Protein 1VDR (pdb70)

Secondary structure (P-SEA, 3-state):
cbbbbbcccccccccccccccccccaaaaaaaaaaacccbbbbcaaaaaaacccccccccccccccccccccccccccccaaaaaaaaaaacccbbbbcccaaaaaaacccccccccccccbbbbbccccbbbbccccccccccccccbbbbbbccc/cbbbbbbbcccccccccccccccccaaaaaaaaaaaccbbbbbcaaaaaaccccccccccccccccccccccccbbbbccaaaaaaaaaaacccbbbbcccaaaaaaacccccccccccccccccccccccccccccccccccccbbbbbbccc

Organism: Haloferax volcanii (strain ATCC 29605 / DSM 3757 / JCM 8879 / NBRC 14742 / NCIMB 2012 / VKM B-1768 / DS2) (NCBI:txid309800)

CATH classification: 3.40.430.10

B-factor: mean 25.19, std 11.94, range [2.0, 73.96]

InterPro domains:
  IPR001796 Dihydrofolate reductase domain [PF00186] (3-148)
  IPR001796 Dihydrofolate reductase domain [PS51330] (2-162)
  IPR001796 Dihydrofolate reductase domain [cd00209] (3-156)
  IPR012259 Dihydrofolate reductase [PIRSF000194] (1-150)
  IPR012259 Dihydrofolate reductase [PTHR48069] (4-145)
  IPR017925 Dihydrofolate reductase conserved site [PS00075] (14-37)
  IPR024072 Dihydrofolate reductase-like domain superfamily [G3DSA:3.40.430.10] (1-162)
  IPR024072 Dihydrofolate reductase-like domain superfamily [SSF53597] (3-157)

Solvent-accessible surface area: 15401 Å² total

Sequence (311 aa):
ELVSVAALAENRVIGRDGELPWPSIPADKKQYRSRIADDPVVLGRTTFESMRDDLPGSAQIVMSRSERSFSVDTAHRAASVEEAVDIAASLDAETAYVIGGAAIYALFQPHLDRMVLSRVPGEYEGDTYYPEWDAAEWELDAETDHEGFTLQEWVRSELVSVAALAENRVIGRDGELPWPSIPADKKQYRSRIADDPVVLGRTTFESMRDDLPGSAQIVMSRSERSFSVDTAHRAASVEEAVDIAASLDAETAYVIGGAAIYALFQPHLDRMVLSRVPEGDTYYPEWDAAEWELDAETDHEGFTLQEWVRS

GO terms:
  GO:0004146 dihydrofolate reductase activity (F, EXP)

Structure (mmCIF, N/CA/C/O backbone):
data_1VDR
#
_entry.id   1VDR
#
_cell.length_a   70.870
_cell.length_b   59.450
_cell.length_c   78.150
_cell.angle_alpha   90.00
_cell.angle_beta   95.80
_cell.angle_gamma   90.00
#
_symmetry.space_group_name_H-M   'C 1 2 1'
#
loop_
_entity.id
_entity.type
_entity.pdbx_description
1 polymer 'DIHYDROFOLATE REDUCTASE'
2 non-polymer 'PHOSPHATE ION'
3 water water
#
loop_
_atom_site.group_PDB
_atom_site.id
_atom_site.type_symbol
_atom_site.label_atom_id
_atom_site.label_alt_id
_atom_site.label_comp_id
_atom_site.label_asym_id
_atom_site.label_entity_id
_atom_site.label_seq_id
_atom_site.pdbx_PDB_ins_code
_atom_site.Cartn_x
_atom_site.Cartn_y
_atom_site.Cartn_z
_atom_site.occupancy
_atom_site.B_iso_or_equiv
_atom_site.auth_seq_id
_atom_site.auth_comp_id
_atom_site.auth_asym_id
_atom_site.auth_atom_id
_atom_site.pdbx_PDB_model_num
ATOM 1 N N . GLU A 1 2 ? 0.460 -1.784 25.242 1.00 40.49 2 GLU A N 1
ATOM 2 C CA . GLU A 1 2 ? 1.146 -0.578 25.666 1.00 38.88 2 GLU A CA 1
ATOM 3 C C . GLU A 1 2 ? 2.671 -0.669 25.658 1.00 36.68 2 GLU A C 1
ATOM 4 O O . GLU A 1 2 ? 3.268 -1.615 26.185 1.00 32.84 2 GLU A O 1
ATOM 10 N N . LEU A 1 3 ? 3.294 0.332 25.011 1.00 34.68 3 LEU A N 1
ATOM 11 C CA . LEU A 1 3 ? 4.753 0.418 24.969 1.00 31.97 3 LEU A CA 1
ATOM 12 C C . LEU A 1 3 ? 5.232 1.003 26.284 1.00 28.62 3 LEU A C 1
ATOM 13 O O . LEU A 1 3 ? 4.657 1.960 26.784 1.00 26.46 3 LEU A O 1
ATOM 18 N N . VAL A 1 4 ? 6.280 0.439 26.881 1.00 26.71 4 VAL A N 1
ATOM 19 C CA . VAL A 1 4 ? 6.750 0.853 28.198 1.00 25.29 4 VAL A CA 1
ATOM 20 C C . VAL A 1 4 ? 8.265 0.642 28.243 1.00 22.31 4 VAL A C 1
ATOM 21 O O . VAL A 1 4 ? 8.718 -0.434 27.855 1.00 21.34 4 VAL A O 1
ATOM 25 N N . SER A 1 5 ? 9.088 1.644 28.642 1.00 19.44 5 SER A N 1
ATOM 26 C CA . SER A 1 5 ? 10.537 1.416 28.707 1.00 17.37 5 SER A CA 1
ATOM 27 C C . SER A 1 5 ? 11.050 1.047 30.094 1.00 15.20 5 SER A C 1
ATOM 28 O O . SER A 1 5 ? 10.404 1.301 31.115 1.00 11.06 5 SER A O 1
ATOM 31 N N . VAL A 1 6 ? 12.209 0.379 30.077 1.00 11.65 6 VAL A N 1
ATOM 32 C CA . VAL A 1 6 ? 12.891 -0.020 31.283 1.00 14.48 6 VAL A CA 1
ATOM 33 C C . VAL A 1 6 ? 14.368 0.245 31.068 1.00 11.82 6 VAL A C 1
ATOM 34 O O . VAL A 1 6 ? 14.992 -0.161 30.101 1.00 10.02 6 VAL A O 1
ATOM 38 N N . ALA A 1 7 ? 14.826 1.064 32.013 1.00 10.29 7 ALA A N 1
ATOM 39 C CA . ALA A 1 7 ? 16.139 1.682 32.019 1.00 10.17 7 ALA A CA 1
ATOM 40 C C . ALA A 1 7 ? 16.687 2.055 33.406 1.00 10.54 7 ALA A C 1
ATOM 41 O O . ALA A 1 7 ? 15.933 2.358 34.328 1.00 9.47 7 ALA A O 1
ATOM 43 N N . ALA A 1 8 ? 18.015 2.113 33.541 1.00 10.13 8 ALA A N 1
ATOM 44 C CA . ALA A 1 8 ? 18.684 2.533 34.763 1.00 11.55 8 ALA A CA 1
ATOM 45 C C . ALA A 1 8 ? 19.745 3.496 34.316 1.00 13.06 8 ALA A C 1
ATOM 46 O O . ALA A 1 8 ? 20.612 3.179 33.488 1.00 13.18 8 ALA A O 1
ATOM 48 N N . LEU A 1 9 ? 19.628 4.649 34.981 1.00 15.66 9 LEU A N 1
ATOM 49 C CA . LEU A 1 9 ? 20.446 5.828 34.715 1.00 19.77 9 LEU A CA 1
ATOM 50 C C . LEU A 1 9 ? 20.878 6.528 36.006 1.00 22.49 9 LEU A C 1
ATOM 51 O O . LEU A 1 9 ? 20.136 6.534 36.993 1.00 23.27 9 LEU A O 1
ATOM 56 N N . ALA A 1 10 ? 22.091 7.108 36.032 1.00 27.72 10 ALA A N 1
ATOM 57 C CA . ALA A 1 10 ? 22.551 7.956 37.145 1.00 33.14 10 ALA A CA 1
ATOM 58 C C . ALA A 1 10 ? 21.914 9.358 37.127 1.00 37.08 10 ALA A C 1
ATOM 59 O O . ALA A 1 10 ? 20.903 9.592 36.441 1.00 41.58 10 ALA A O 1
ATOM 61 N N . GLU A 1 11 ? 22.396 10.339 37.902 1.00 39.09 11 GLU A N 1
ATOM 62 C CA . GLU A 1 11 ? 21.927 11.693 37.631 1.00 39.99 11 GLU A CA 1
ATOM 63 C C . GLU A 1 11 ? 22.777 12.101 36.433 1.00 38.32 11 GLU A C 1
ATOM 64 O O . GLU A 1 11 ? 23.865 11.548 36.267 1.00 39.28 11 GLU A O 1
ATOM 70 N N . ASN A 1 12 ? 22.266 13.032 35.609 1.00 36.44 12 ASN A N 1
ATOM 71 C CA . ASN A 1 12 ? 22.762 13.467 34.292 1.00 35.67 12 ASN A CA 1
ATOM 72 C C . ASN A 1 12 ? 22.052 12.669 33.185 1.00 32.56 12 ASN A C 1
ATOM 73 O O . ASN A 1 12 ? 22.211 12.936 31.994 1.00 29.92 12 ASN A O 1
ATOM 78 N N . ARG A 1 13 ? 21.235 11.687 33.595 1.00 30.89 13 ARG A N 1
ATOM 79 C CA . ARG A 1 13 ? 20.536 10.724 32.761 1.00 26.89 13 ARG A CA 1
ATOM 80 C C . ARG A 1 13 ? 21.477 9.758 32.066 1.00 22.87 13 ARG A C 1
ATOM 81 O O . ARG A 1 13 ? 21.055 9.061 31.150 1.00 25.23 13 ARG A O 1
ATOM 89 N N . VAL A 1 14 ? 22.736 9.641 32.508 1.00 18.60 14 VAL A N 1
ATOM 90 C CA . VAL A 1 14 ? 23.712 8.779 31.853 1.00 14.60 14 VAL A CA 1
ATOM 91 C C . VAL A 1 14 ? 23.338 7.326 32.057 1.00 15.09 14 VAL A C 1
ATOM 92 O O . VAL A 1 14 ? 23.017 6.932 33.178 1.00 18.49 14 VAL A O 1
ATOM 96 N N . ILE A 1 15 ? 23.314 6.559 30.958 1.00 12.21 15 ILE A N 1
ATOM 97 C CA . ILE A 1 15 ? 23.048 5.125 31.027 1.00 12.60 15 ILE A CA 1
ATOM 98 C C . ILE A 1 15 ? 24.297 4.314 30.676 1.00 14.97 15 ILE A C 1
ATOM 99 O O . ILE A 1 15 ? 24.321 3.085 30.822 1.00 17.68 15 ILE A O 1
ATOM 104 N N . GLY A 1 16 ? 25.383 4.958 30.229 1.00 15.95 16 GLY A N 1
ATOM 105 C CA . GLY A 1 16 ? 26.584 4.204 29.927 1.00 16.04 16 GLY A CA 1
ATOM 106 C C . GLY A 1 16 ? 27.770 5.056 29.599 1.00 16.61 16 GLY A C 1
ATOM 107 O O . GLY A 1 16 ? 27.676 6.273 29.493 1.00 17.62 16 GLY A O 1
ATOM 108 N N . ARG A 1 17 ? 28.863 4.313 29.434 1.00 21.21 17 ARG A N 1
ATOM 109 C CA . ARG A 1 17 ? 30.173 4.825 29.086 1.00 28.48 17 ARG A CA 1
ATOM 110 C C . ARG A 1 17 ? 30.763 3.778 28.178 1.00 32.27 17 ARG A C 1
ATOM 111 O O . ARG A 1 17 ? 30.866 2.617 28.579 1.00 35.06 17 ARG A O 1
ATOM 119 N N . ASP A 1 18 ? 31.126 4.228 26.970 1.00 37.63 18 ASP A N 1
ATOM 120 C CA . ASP A 1 18 ? 31.647 3.470 25.810 1.00 43.04 18 ASP A CA 1
ATOM 121 C C . ASP A 1 18 ? 31.658 1.938 25.691 1.00 42.59 18 ASP A C 1
ATOM 122 O O . ASP A 1 18 ? 32.432 1.349 24.930 1.00 40.68 18 ASP A O 1
ATOM 127 N N . GLY A 1 19 ? 30.703 1.284 26.363 1.00 43.50 19 GLY A N 1
ATOM 128 C CA . GLY A 1 19 ? 30.601 -0.159 26.372 1.00 44.15 19 GLY A CA 1
ATOM 129 C C . GLY A 1 19 ? 29.654 -0.671 27.448 1.00 45.26 19 GLY A C 1
ATOM 130 O O . GLY A 1 19 ? 28.738 -1.452 27.171 1.00 45.81 19 GLY A O 1
ATOM 131 N N . GLU A 1 20 ? 29.843 -0.254 28.703 1.00 44.37 20 GLU A N 1
ATOM 132 C CA . GLU A 1 20 ? 29.057 -0.834 29.786 1.00 43.85 20 GLU A CA 1
ATOM 133 C C . GLU A 1 20 ? 28.471 0.163 30.760 1.00 38.86 20 GLU A C 1
ATOM 134 O O . GLU A 1 20 ? 28.498 1.361 30.488 1.00 38.75 20 GLU A O 1
ATOM 140 N N . LEU A 1 21 ? 27.908 -0.323 31.872 1.00 33.51 21 LEU A N 1
ATOM 141 C CA . LEU A 1 21 ? 27.425 0.520 32.954 1.00 33.58 21 LEU A CA 1
ATOM 142 C C . LEU A 1 21 ? 28.600 1.361 33.474 1.00 31.69 21 LEU A C 1
ATOM 143 O O . LEU A 1 21 ? 29.711 0.828 33.498 1.00 30.63 21 LEU A O 1
ATOM 148 N N . PRO A 1 22 ? 28.470 2.647 33.853 1.00 28.96 22 PRO A N 1
ATOM 149 C CA . PRO A 1 22 ? 29.531 3.402 34.520 1.00 28.16 22 PRO A CA 1
ATOM 150 C C . PRO A 1 22 ? 29.594 3.193 36.033 1.00 29.12 22 PRO A C 1
ATOM 151 O O . PRO A 1 22 ? 30.660 3.308 36.631 1.00 27.71 22 PRO A O 1
ATOM 155 N N . TRP A 1 23 ? 28.436 2.885 36.646 1.00 33.02 23 TRP A N 1
ATOM 156 C CA . TRP A 1 23 ? 28.306 2.521 38.055 1.00 35.78 23 TRP A CA 1
ATOM 157 C C . TRP A 1 23 ? 28.523 1.024 38.213 1.00 38.76 23 TRP A C 1
ATOM 158 O O . TRP A 1 23 ? 28.210 0.266 37.285 1.00 40.14 23 TRP A O 1
ATOM 169 N N . PRO A 1 24 ? 29.067 0.538 39.341 1.00 40.12 24 PRO A N 1
ATOM 170 C CA . PRO A 1 24 ? 29.302 -0.890 39.511 1.00 40.51 24 PRO A CA 1
ATOM 171 C C . PRO A 1 24 ? 28.215 -1.933 39.815 1.00 42.94 24 PRO A C 1
ATOM 172 O O . PRO A 1 24 ? 27.545 -2.411 38.896 1.00 44.86 24 PRO A O 1
ATOM 176 N N . SER A 1 25 ? 27.964 -2.279 41.077 1.00 44.43 25 SER A N 1
ATOM 177 C CA . SER A 1 25 ? 27.227 -3.486 41.416 1.00 42.41 25 SER A CA 1
ATOM 178 C C . SER A 1 25 ? 25.781 -3.738 41.018 1.00 41.46 25 SER A C 1
ATOM 179 O O . SER A 1 25 ? 25.515 -4.307 39.965 1.00 41.52 25 SER A O 1
ATOM 182 N N . ILE A 1 26 ? 24.884 -3.239 41.873 1.00 42.19 26 ILE A N 1
ATOM 183 C CA . ILE A 1 26 ? 23.451 -3.502 41.972 1.00 39.38 26 ILE A CA 1
ATOM 184 C C . ILE A 1 26 ? 22.712 -4.636 41.206 1.00 35.52 26 ILE A C 1
ATOM 185 O O . ILE A 1 26 ? 22.025 -4.459 40.208 1.00 34.05 26 ILE A O 1
ATOM 190 N N . PRO A 1 27 ? 22.821 -5.872 41.751 1.00 33.51 27 PRO A N 1
ATOM 191 C CA . PRO A 1 27 ? 22.066 -7.058 41.356 1.00 30.04 27 PRO A CA 1
ATOM 192 C C . PRO A 1 27 ? 20.635 -7.144 41.868 1.00 27.82 27 PRO A C 1
ATOM 193 O O . PRO A 1 27 ? 19.976 -8.168 41.718 1.00 31.82 27 PRO A O 1
ATOM 197 N N . ALA A 1 28 ? 20.161 -6.151 42.604 1.00 24.49 28 ALA A N 1
ATOM 198 C CA . ALA A 1 28 ? 18.752 -6.086 42.921 1.00 23.14 28 ALA A CA 1
ATOM 199 C C . ALA A 1 28 ? 18.108 -5.336 41.736 1.00 25.91 28 ALA A C 1
ATOM 200 O O . ALA A 1 28 ? 16.914 -5.504 41.431 1.00 26.99 28 ALA A O 1
ATOM 202 N N . ASP A 1 29 ? 18.908 -4.512 41.021 1.00 22.31 29 ASP A N 1
ATOM 203 C CA . ASP A 1 29 ? 18.432 -3.849 39.825 1.00 20.93 29 ASP A CA 1
ATOM 204 C C . ASP A 1 29 ? 18.169 -4.902 38.778 1.00 21.81 29 ASP A C 1
ATOM 205 O O . ASP A 1 29 ? 17.023 -5.056 38.364 1.00 23.15 29 ASP A O 1
ATOM 210 N N . LYS A 1 30 ? 19.230 -5.659 38.451 1.00 23.22 30 LYS A N 1
ATOM 211 C CA . LYS A 1 30 ? 19.220 -6.690 37.426 1.00 24.72 30 LYS A CA 1
ATOM 212 C C . LYS A 1 30 ? 18.208 -7.796 37.638 1.00 25.43 30 LYS A C 1
ATOM 213 O O . LYS A 1 30 ? 17.605 -8.234 36.668 1.00 26.33 30 LYS A O 1
ATOM 219 N N . LYS A 1 31 ? 18.003 -8.269 38.872 1.00 27.13 31 LYS A N 1
ATOM 220 C CA . LYS A 1 31 ? 16.971 -9.257 39.190 1.00 28.79 31 LYS A CA 1
ATOM 221 C C . LYS A 1 31 ? 15.578 -8.713 38.860 1.00 27.20 31 LYS A C 1
ATOM 222 O O . LYS A 1 31 ? 14.880 -9.324 38.062 1.00 26.80 31 LYS A O 1
ATOM 228 N N . GLN A 1 32 ? 15.206 -7.544 39.396 1.00 27.03 32 GLN A N 1
ATOM 229 C CA . GLN A 1 32 ? 13.921 -6.895 39.174 1.00 26.96 32 GLN A CA 1
ATOM 230 C C . GLN A 1 32 ? 13.668 -6.503 37.702 1.00 29.22 32 GLN A C 1
ATOM 231 O O . GLN A 1 32 ? 12.528 -6.588 37.231 1.00 30.04 32 GLN A O 1
ATOM 237 N N . TYR A 1 33 ? 14.715 -6.086 36.955 1.00 28.03 33 TYR A N 1
ATOM 238 C CA . TYR A 1 33 ? 14.624 -5.673 35.552 1.00 24.38 33 TYR A CA 1
ATOM 239 C C . TYR A 1 33 ? 14.464 -6.880 34.634 1.00 23.59 33 TYR A C 1
ATOM 240 O O . TYR A 1 33 ? 13.604 -6.850 33.764 1.00 27.59 33 TYR A O 1
ATOM 249 N N . ARG A 1 34 ? 15.274 -7.937 34.800 1.00 23.69 34 ARG A N 1
ATOM 250 C CA . ARG A 1 34 ? 15.175 -9.193 34.058 1.00 21.36 34 ARG A CA 1
ATOM 251 C C . ARG A 1 34 ? 13.882 -9.945 34.279 1.00 21.24 34 ARG A C 1
ATOM 252 O O . ARG A 1 34 ? 13.374 -10.552 33.351 1.00 26.11 34 ARG A O 1
ATOM 260 N N . SER A 1 35 ? 13.368 -9.930 35.508 1.00 22.95 35 SER A N 1
ATOM 261 C CA . SER A 1 35 ? 12.122 -10.572 35.890 1.00 26.52 35 SER A CA 1
ATOM 262 C C . SER A 1 35 ? 10.919 -9.778 35.413 1.00 27.25 35 SER A C 1
ATOM 263 O O . SER A 1 35 ? 9.853 -10.345 35.174 1.00 31.11 35 SER A O 1
ATOM 266 N N . ARG A 1 36 ? 11.083 -8.465 35.290 1.00 24.95 36 ARG A N 1
ATOM 267 C CA . ARG A 1 36 ? 10.037 -7.551 34.861 1.00 26.32 36 ARG A CA 1
ATOM 268 C C . ARG A 1 36 ? 9.520 -7.851 33.469 1.00 27.04 36 ARG A C 1
ATOM 269 O O . ARG A 1 36 ? 8.318 -7.842 33.191 1.00 27.13 36 ARG A O 1
ATOM 277 N N . ILE A 1 37 ? 10.537 -8.073 32.631 1.00 27.31 37 ILE A N 1
ATOM 278 C CA . ILE A 1 37 ? 10.405 -8.244 31.185 1.00 27.19 37 ILE A CA 1
ATOM 279 C C . ILE A 1 37 ? 10.336 -9.706 30.742 1.00 28.41 37 ILE A C 1
ATOM 280 O O . ILE A 1 37 ? 10.303 -10.013 29.551 1.00 26.82 37 ILE A O 1
ATOM 285 N N . ALA A 1 38 ? 10.290 -10.595 31.734 1.00 29.92 38 ALA A N 1
ATOM 286 C CA . ALA A 1 38 ? 10.513 -12.014 31.542 1.00 31.53 38 ALA A CA 1
ATOM 287 C C . ALA A 1 38 ? 9.799 -12.759 30.438 1.00 32.52 38 ALA A C 1
ATOM 288 O O . ALA A 1 38 ? 10.380 -13.551 29.689 1.00 33.55 38 ALA A O 1
ATOM 290 N N . ASP A 1 39 ? 8.515 -12.442 30.320 1.00 34.29 39 ASP A N 1
ATOM 291 C CA . ASP A 1 39 ? 7.698 -13.175 29.383 1.00 34.10 39 ASP A CA 1
ATOM 292 C C . ASP A 1 39 ? 7.163 -12.365 28.216 1.00 33.87 39 ASP A C 1
ATOM 293 O O . ASP A 1 39 ? 6.936 -12.910 27.129 1.00 34.47 39 ASP A O 1
ATOM 298 N N . ASP A 1 40 ? 6.984 -11.054 28.401 1.00 30.42 40 ASP A N 1
ATOM 299 C CA . ASP A 1 40 ? 6.552 -10.218 27.297 1.00 27.79 40 ASP A CA 1
ATOM 300 C C . ASP A 1 40 ? 7.638 -9.985 26.254 1.00 26.66 40 ASP A C 1
ATOM 301 O O . ASP A 1 40 ? 8.805 -10.319 26.499 1.00 29.60 40 ASP A O 1
ATOM 306 N N . PRO A 1 41 ? 7.331 -9.470 25.056 1.00 23.63 41 PRO A N 1
ATOM 307 C CA . PRO A 1 41 ? 8.322 -9.098 24.060 1.00 21.03 41 PRO A CA 1
ATOM 308 C C . PRO A 1 41 ? 9.115 -7.854 24.464 1.00 19.28 41 PRO A C 1
ATOM 309 O O . PRO A 1 41 ? 8.627 -6.924 25.114 1.00 18.16 41 PRO A O 1
ATOM 313 N N . VAL A 1 42 ? 10.370 -7.892 24.011 1.00 17.37 42 VAL A N 1
ATOM 314 C CA . VAL A 1 42 ? 11.367 -6.897 24.330 1.00 15.44 42 VAL A CA 1
ATOM 315 C C . VAL A 1 42 ? 11.908 -6.262 23.060 1.00 14.45 42 VAL A C 1
ATOM 316 O O . VAL A 1 42 ? 12.452 -6.903 22.176 1.00 17.71 42 VAL A O 1
ATOM 320 N N . VAL A 1 43 ? 11.643 -4.971 22.942 1.00 14.68 43 VAL A N 1
ATOM 321 C CA . VAL A 1 43 ? 12.170 -4.112 21.889 1.00 12.14 43 VAL A CA 1
ATOM 322 C C . VAL A 1 43 ? 13.633 -3.801 22.268 1.00 15.46 43 VAL A C 1
ATOM 323 O O . VAL A 1 43 ? 13.879 -3.330 23.378 1.00 13.17 43 VAL A O 1
ATOM 327 N N . LEU A 1 44 ? 14.625 -4.044 21.399 1.00 16.38 44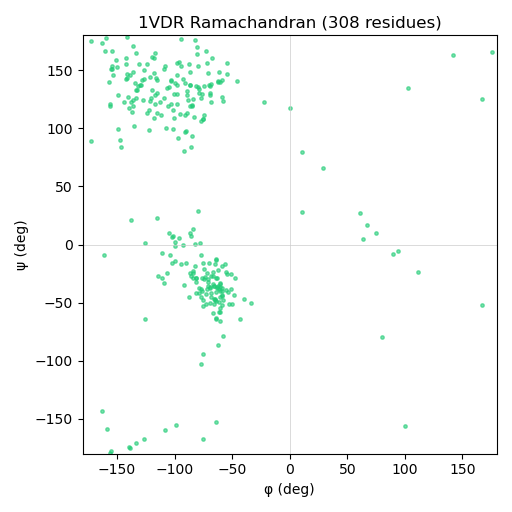 LEU A N 1
ATOM 328 C CA . LEU A 1 44 ? 16.024 -3.722 21.684 1.00 17.94 44 LEU A CA 1
ATOM 329 C C . LEU A 1 44 ? 16.861 -3.634 20.401 1.00 21.61 44 LEU A C 1
ATOM 330 O O . LEU A 1 44 ? 16.470 -4.092 19.322 1.00 24.23 44 LEU A O 1
ATOM 335 N N . GLY A 1 45 ? 18.069 -3.081 20.527 1.00 19.40 45 GLY A N 1
ATOM 336 C CA . GLY A 1 45 ? 18.928 -2.868 19.388 1.00 18.03 45 GLY A CA 1
ATOM 337 C C . GLY A 1 45 ? 19.648 -4.137 19.012 1.00 19.08 45 GLY A C 1
ATOM 338 O O . GLY A 1 45 ? 19.764 -5.080 19.788 1.00 19.29 45 GLY A O 1
ATOM 339 N N . ARG A 1 46 ? 20.171 -4.101 17.798 1.00 19.69 46 ARG A N 1
ATOM 340 C CA . ARG A 1 46 ? 20.857 -5.240 17.259 1.00 23.04 46 ARG A CA 1
ATOM 341 C C . ARG A 1 46 ? 22.113 -5.525 18.058 1.00 27.28 46 ARG A C 1
ATOM 342 O O . ARG A 1 46 ? 22.297 -6.676 18.440 1.00 31.29 46 ARG A O 1
ATOM 350 N N . THR A 1 47 ? 22.946 -4.525 18.372 1.00 29.74 47 THR A N 1
ATOM 351 C CA . THR A 1 47 ? 24.176 -4.718 19.152 1.00 29.96 47 THR A CA 1
ATOM 352 C C . THR A 1 47 ? 23.978 -5.129 20.615 1.00 28.69 47 THR A C 1
ATOM 353 O O . THR A 1 47 ? 24.836 -5.789 21.217 1.00 28.34 47 THR A O 1
ATOM 357 N N . THR A 1 48 ? 22.825 -4.725 21.173 1.00 26.66 48 THR A N 1
ATOM 358 C CA . THR A 1 48 ? 22.462 -5.047 22.531 1.00 24.28 48 THR A CA 1
ATOM 359 C C . THR A 1 48 ? 22.009 -6.494 22.496 1.00 25.60 48 THR A C 1
ATOM 360 O O . THR A 1 48 ? 22.322 -7.278 23.381 1.00 25.35 48 THR A O 1
ATOM 364 N N . PHE A 1 49 ? 21.307 -6.900 21.442 1.00 30.08 49 PHE A N 1
ATOM 365 C CA . PHE A 1 49 ? 20.878 -8.279 21.279 1.00 31.88 49 PHE A CA 1
ATOM 366 C C . PHE A 1 49 ? 22.137 -9.113 21.154 1.00 31.49 49 PHE A C 1
ATOM 367 O O . PHE A 1 49 ? 22.366 -9.908 22.060 1.00 32.58 49 PHE A O 1
ATOM 375 N N . GLU A 1 50 ? 22.941 -8.897 20.096 1.00 30.18 50 GLU A N 1
ATOM 376 C CA . GLU A 1 50 ? 24.239 -9.524 19.876 1.00 31.74 50 GLU A CA 1
ATOM 377 C C . GLU A 1 50 ? 25.023 -9.807 21.137 1.00 32.10 50 GLU A C 1
ATOM 378 O O . GLU A 1 50 ? 25.421 -10.940 21.366 1.00 36.33 50 GLU A O 1
ATOM 384 N N . SER A 1 51 ? 25.167 -8.799 21.998 1.00 33.13 51 SER A N 1
ATOM 385 C CA . SER A 1 51 ? 25.908 -8.911 23.245 1.00 33.54 51 SER A CA 1
ATOM 386 C C . SER A 1 51 ? 25.231 -9.759 24.311 1.00 32.77 51 SER A C 1
ATOM 387 O O . SER A 1 51 ? 25.872 -10.391 25.156 1.00 33.30 51 SER A O 1
ATOM 390 N N . MET A 1 52 ? 23.905 -9.729 24.296 1.00 31.80 52 MET A N 1
ATOM 391 C CA . MET A 1 52 ? 23.145 -10.552 25.204 1.00 31.16 52 MET A CA 1
ATOM 392 C C . MET A 1 52 ? 22.873 -11.961 24.687 1.00 31.21 52 MET A C 1
ATOM 393 O O . MET A 1 52 ? 22.117 -12.655 25.343 1.00 30.13 52 MET A O 1
ATOM 398 N N . ARG A 1 53 ? 23.461 -12.458 23.581 1.00 33.91 53 ARG A N 1
ATOM 399 C CA . ARG A 1 53 ? 23.260 -13.817 23.043 1.00 35.98 53 ARG A CA 1
ATOM 400 C C . ARG A 1 53 ? 23.338 -15.056 23.960 1.00 38.55 53 ARG A C 1
ATOM 401 O O . ARG A 1 53 ? 22.682 -16.065 23.686 1.00 39.89 53 ARG A O 1
ATOM 402 N N . ASP A 1 54 ? 24.121 -15.015 25.053 1.00 39.17 54 ASP A N 1
ATOM 403 C CA . ASP A 1 54 ? 24.248 -16.098 26.036 1.00 38.38 54 ASP A CA 1
ATOM 404 C C . ASP A 1 54 ? 23.113 -16.105 27.058 1.00 35.51 54 ASP A C 1
ATOM 405 O O . ASP A 1 54 ? 22.743 -17.136 27.619 1.00 36.66 54 ASP A O 1
ATOM 410 N N . ASP A 1 55 ? 22.594 -14.927 27.395 1.00 34.00 55 ASP A N 1
ATOM 411 C CA . ASP A 1 55 ? 21.368 -14.822 28.178 1.00 32.22 55 ASP A CA 1
ATOM 412 C C . ASP A 1 55 ? 20.309 -14.310 27.187 1.00 31.40 55 ASP A C 1
ATOM 413 O O . ASP A 1 55 ? 20.553 -14.564 26.009 1.00 36.14 55 ASP A O 1
ATOM 418 N N . LEU A 1 56 ? 19.140 -13.691 27.459 1.00 28.34 56 LEU A N 1
ATOM 419 C CA . LEU A 1 56 ? 18.254 -13.085 26.429 1.00 26.93 56 LEU A CA 1
ATOM 420 C C . LEU A 1 56 ? 16.930 -12.789 27.100 1.00 26.32 56 LEU A C 1
ATOM 421 O O . LEU A 1 56 ? 16.357 -13.706 27.673 1.00 25.14 56 LEU A O 1
ATOM 426 N N . PRO A 1 57 ? 16.386 -11.568 27.081 1.00 26.44 57 PRO A N 1
ATOM 427 C CA . PRO A 1 57 ? 15.595 -11.039 28.172 1.00 28.17 57 PRO A CA 1
ATOM 428 C C . PRO A 1 57 ? 14.094 -11.325 28.262 1.00 33.58 57 PRO A C 1
ATOM 429 O O . PRO A 1 57 ? 13.564 -11.299 29.387 1.00 38.06 57 PRO A O 1
ATOM 433 N N . GLY A 1 58 ? 13.363 -11.581 27.163 1.00 30.32 58 GLY A N 1
ATOM 434 C CA . GLY A 1 58 ? 11.932 -11.837 27.295 1.00 32.18 58 GLY A CA 1
ATOM 435 C C . GLY A 1 58 ? 11.482 -12.933 26.350 1.00 37.10 58 GLY A C 1
ATOM 436 O O . GLY A 1 58 ? 12.299 -13.449 25.582 1.00 40.73 58 GLY A O 1
ATOM 437 N N . SER A 1 59 ? 10.198 -13.322 26.355 1.00 37.67 59 SER A N 1
ATOM 438 C CA . SER A 1 59 ? 9.731 -14.336 25.413 1.00 37.90 59 SER A CA 1
ATOM 439 C C . SER A 1 59 ? 9.336 -13.711 24.082 1.00 35.62 59 SER A C 1
ATOM 440 O O . SER A 1 59 ? 8.170 -13.422 23.796 1.00 35.94 59 SER A O 1
ATOM 443 N N . ALA A 1 60 ? 10.441 -13.558 23.330 1.00 32.37 60 ALA A N 1
ATOM 444 C CA . ALA A 1 60 ? 10.604 -12.973 21.994 1.00 27.91 60 ALA A CA 1
ATOM 445 C C . ALA A 1 60 ? 11.174 -11.576 22.056 1.00 25.65 60 ALA A C 1
ATOM 446 O O . ALA A 1 60 ? 10.750 -10.720 22.836 1.00 19.01 60 ALA A O 1
ATOM 448 N N . GLN A 1 61 ? 12.150 -11.432 21.147 1.00 25.71 61 GLN A N 1
ATOM 449 C CA . GLN A 1 61 ? 12.971 -10.241 21.026 1.00 24.84 61 GLN A CA 1
ATOM 450 C C . GLN A 1 61 ? 12.826 -9.543 19.670 1.00 23.91 61 GLN A C 1
ATOM 451 O O . GLN A 1 61 ? 13.339 -10.054 18.667 1.00 23.54 61 GLN A O 1
ATOM 457 N N . ILE A 1 62 ? 12.163 -8.361 19.642 1.00 20.07 62 ILE A N 1
ATOM 458 C CA . ILE A 1 62 ? 11.985 -7.531 18.445 1.00 13.77 62 ILE A CA 1
ATOM 459 C C . ILE A 1 62 ? 13.220 -6.659 18.277 1.00 13.29 62 ILE A C 1
ATOM 460 O O . ILE A 1 62 ? 13.348 -5.570 18.826 1.00 17.05 62 ILE A O 1
ATOM 465 N N . VAL A 1 63 ? 14.155 -7.174 17.494 1.00 13.95 63 VAL A N 1
ATOM 466 C CA . VAL A 1 63 ? 15.435 -6.544 17.178 1.00 11.53 63 VAL A CA 1
ATOM 467 C C . VAL A 1 63 ? 15.371 -5.402 16.139 1.00 14.05 63 VAL A C 1
ATOM 468 O O . VAL A 1 63 ? 15.161 -5.599 14.933 1.00 13.40 63 VAL A O 1
ATOM 472 N N . MET A 1 64 ? 15.524 -4.159 16.646 1.00 16.70 64 MET A N 1
ATOM 473 C CA . MET A 1 64 ? 15.563 -2.930 15.849 1.00 11.75 64 MET A CA 1
ATOM 474 C C . MET A 1 64 ? 16.880 -2.773 15.113 1.00 11.42 64 MET A C 1
ATOM 475 O O . MET A 1 64 ? 17.935 -2.595 15.737 1.00 9.35 64 MET A O 1
ATOM 480 N N . SER A 1 65 ? 16.787 -2.887 13.769 1.00 12.59 65 SER A N 1
ATOM 481 C CA . SER A 1 65 ? 17.942 -2.700 12.888 1.00 11.82 65 SER A CA 1
ATOM 482 C C . SER A 1 65 ? 17.630 -2.258 11.456 1.00 11.47 65 SER A C 1
ATOM 483 O O . SER A 1 65 ? 16.574 -2.565 10.911 1.00 10.76 65 SER A O 1
ATOM 486 N N . ARG A 1 66 ? 18.590 -1.525 10.871 1.00 13.03 66 ARG A N 1
ATOM 487 C CA . ARG A 1 66 ? 18.566 -1.037 9.494 1.00 15.63 66 ARG A CA 1
ATOM 488 C C . ARG A 1 66 ? 18.576 -2.193 8.498 1.00 16.06 66 ARG A C 1
ATOM 489 O O . ARG A 1 66 ? 17.597 -2.371 7.776 1.00 17.97 66 ARG A O 1
ATOM 497 N N . SER A 1 67 ? 19.657 -2.982 8.468 1.00 14.58 67 SER A N 1
ATOM 498 C CA . SER A 1 67 ? 19.778 -4.239 7.718 1.00 13.95 67 SER A CA 1
ATOM 499 C C . SER A 1 67 ? 18.585 -5.239 7.815 1.00 13.17 67 SER A C 1
ATOM 500 O O . SER A 1 67 ? 17.968 -5.418 8.873 1.00 11.79 67 SER A O 1
ATOM 503 N N . GLU A 1 68 ? 18.187 -5.926 6.740 1.00 12.13 68 GLU A N 1
ATOM 504 C CA . GLU A 1 68 ? 17.237 -7.028 6.876 1.00 19.15 68 GLU A CA 1
ATOM 505 C C . GLU A 1 68 ? 18.121 -8.242 7.227 1.00 22.45 68 GLU A C 1
ATOM 506 O O . GLU A 1 68 ? 19.047 -8.614 6.497 1.00 22.82 68 GLU A O 1
ATOM 512 N N . ARG A 1 69 ? 17.912 -8.880 8.378 1.00 26.15 69 ARG A N 1
ATOM 513 C CA . ARG A 1 69 ? 18.835 -9.928 8.792 1.00 30.32 69 ARG A CA 1
ATOM 514 C C . ARG A 1 69 ? 18.131 -11.194 9.100 1.00 33.31 69 ARG A C 1
ATOM 515 O O . ARG A 1 69 ? 17.001 -11.180 9.594 1.00 33.37 69 ARG A O 1
ATOM 523 N N . SER A 1 70 ? 18.945 -12.230 8.830 1.00 38.13 70 SER A N 1
ATOM 524 C CA . SER A 1 70 ? 18.635 -13.628 9.143 1.00 41.11 70 SER A CA 1
ATOM 525 C C . SER A 1 70 ? 19.046 -13.850 10.600 1.00 41.13 70 SER A C 1
ATOM 526 O O . SER A 1 70 ? 20.176 -13.551 11.001 1.00 43.63 70 SER A O 1
ATOM 529 N N . PHE A 1 71 ? 18.129 -14.322 11.432 1.00 40.71 71 PHE A N 1
ATOM 530 C CA . PHE A 1 71 ? 18.467 -14.598 12.813 1.00 39.26 71 PHE A CA 1
ATOM 531 C C . PHE A 1 71 ? 18.129 -16.037 13.084 1.00 40.21 71 PHE A C 1
ATOM 532 O O . PHE A 1 71 ? 16.963 -16.438 13.049 1.00 40.75 71 PHE A O 1
ATOM 540 N N . SER A 1 72 ? 19.173 -16.821 13.327 1.00 42.83 72 SER A N 1
ATOM 541 C CA . SER A 1 72 ? 18.961 -18.194 13.744 1.00 44.95 72 SER A CA 1
ATOM 542 C C . SER A 1 72 ? 18.930 -18.295 15.273 1.00 43.00 72 SER A C 1
ATOM 543 O O . SER A 1 72 ? 19.915 -18.542 15.963 1.00 43.50 72 SER A O 1
ATOM 546 N N . VAL A 1 73 ? 17.721 -17.932 15.706 1.00 40.03 73 VAL A N 1
ATOM 547 C CA . VAL A 1 73 ? 17.169 -17.943 17.053 1.00 40.49 73 VAL A CA 1
ATOM 548 C C . VAL A 1 73 ? 15.699 -18.026 16.658 1.00 43.00 73 VAL A C 1
ATOM 549 O O . VAL A 1 73 ? 15.226 -17.128 15.961 1.00 45.87 73 VAL A O 1
ATOM 553 N N . ASP A 1 74 ? 14.959 -19.070 17.082 1.00 46.28 74 ASP A N 1
ATOM 554 C CA . ASP A 1 74 ? 13.579 -19.313 16.632 1.00 46.35 74 ASP A CA 1
ATOM 555 C C . ASP A 1 74 ? 12.566 -18.207 16.797 1.00 45.11 74 ASP A C 1
ATOM 556 O O . ASP A 1 74 ? 11.563 -18.189 16.082 1.00 45.24 74 ASP A O 1
ATOM 561 N N . THR A 1 75 ? 12.830 -17.330 17.766 1.00 43.41 75 THR A N 1
ATOM 562 C CA . THR A 1 75 ? 11.953 -16.212 17.982 1.00 45.55 75 THR A CA 1
ATOM 563 C C . THR A 1 75 ? 12.792 -15.043 18.522 1.00 42.81 75 THR A C 1
ATOM 564 O O . THR A 1 75 ? 13.261 -14.961 19.648 1.00 44.42 75 THR A O 1
ATOM 568 N N . ALA A 1 76 ? 13.086 -14.199 17.533 1.00 42.25 76 ALA A N 1
ATOM 569 C CA . ALA A 1 76 ? 13.867 -12.971 17.625 1.00 42.61 76 ALA A CA 1
ATOM 570 C C . ALA A 1 76 ? 13.739 -12.306 16.250 1.00 42.59 76 ALA A C 1
ATOM 571 O O . ALA A 1 76 ? 14.548 -12.493 15.331 1.00 41.08 76 ALA A O 1
ATOM 573 N N . HIS A 1 77 ? 12.676 -11.487 16.188 1.00 39.63 77 HIS A N 1
ATOM 574 C CA . HIS A 1 77 ? 12.176 -10.833 14.979 1.00 35.25 77 HIS A CA 1
ATOM 575 C C . HIS A 1 77 ? 12.939 -9.569 14.580 1.00 31.08 77 HIS A C 1
ATOM 576 O O . HIS A 1 77 ? 13.795 -9.130 15.327 1.00 29.38 77 HIS A O 1
ATOM 583 N N . ARG A 1 78 ? 12.746 -8.960 13.406 1.00 28.87 78 ARG A N 1
ATOM 584 C CA . ARG A 1 78 ? 13.521 -7.793 12.946 1.00 25.65 78 ARG A CA 1
ATOM 585 C C . ARG A 1 78 ? 12.565 -6.630 12.775 1.00 26.13 78 ARG A C 1
ATOM 586 O O . ARG A 1 78 ? 11.397 -6.848 12.441 1.00 30.41 78 ARG A O 1
ATOM 594 N N . ALA A 1 79 ? 13.004 -5.393 13.001 1.00 22.68 79 ALA A N 1
ATOM 595 C CA . ALA A 1 79 ? 12.122 -4.262 12.817 1.00 20.53 79 ALA A CA 1
ATOM 596 C C . ALA A 1 79 ? 12.809 -3.058 12.216 1.00 23.37 79 ALA A C 1
ATOM 597 O O . ALA A 1 79 ? 13.983 -2.784 12.492 1.00 29.03 79 ALA A O 1
ATOM 599 N N . ALA A 1 80 ? 12.103 -2.323 11.350 1.00 22.57 80 ALA A N 1
ATOM 600 C CA . ALA A 1 80 ? 12.681 -1.133 10.734 1.00 18.21 80 ALA A CA 1
ATOM 601 C C . ALA A 1 80 ? 11.947 0.150 11.144 1.00 16.34 80 ALA A C 1
ATOM 602 O O . ALA A 1 80 ? 12.025 1.164 10.464 1.00 18.09 80 ALA A O 1
ATOM 604 N N . SER A 1 81 ? 11.251 0.157 12.284 1.00 15.80 81 SER A N 1
ATOM 605 C CA . SER A 1 81 ? 10.469 1.291 12.745 1.00 14.48 81 SER A CA 1
ATOM 606 C C . SER A 1 81 ? 9.697 0.970 14.011 1.00 15.93 81 SER A C 1
ATOM 607 O O . SER A 1 81 ? 9.524 -0.192 14.372 1.00 18.48 81 SER A O 1
ATOM 610 N N . VAL A 1 82 ? 9.190 2.010 14.683 1.00 18.36 82 VAL A N 1
ATOM 611 C CA . VAL A 1 82 ? 8.321 1.853 15.853 1.00 18.63 82 VAL A CA 1
ATOM 612 C C . VAL A 1 82 ? 7.064 1.096 15.454 1.00 21.66 82 VAL A C 1
ATOM 613 O O . VAL A 1 82 ? 6.591 0.243 16.191 1.00 24.63 82 VAL A O 1
ATOM 617 N N . GLU A 1 83 ? 6.544 1.416 14.267 1.00 23.99 83 GLU A N 1
ATOM 618 C CA . GLU A 1 83 ? 5.275 0.897 13.776 1.00 26.29 83 GLU A CA 1
ATOM 619 C C . GLU A 1 83 ? 5.322 -0.611 13.527 1.00 23.14 83 GLU A C 1
ATOM 620 O O . GLU A 1 83 ? 4.496 -1.353 14.056 1.00 23.23 83 GLU A O 1
ATOM 626 N N . GLU A 1 84 ? 6.337 -1.061 12.776 1.00 18.13 84 GLU A N 1
ATOM 627 C CA . GLU A 1 84 ? 6.593 -2.467 12.505 1.00 17.42 84 GLU A CA 1
ATOM 628 C C . GLU A 1 84 ? 6.793 -3.177 13.821 1.00 14.99 84 GLU A C 1
ATOM 629 O O . GLU A 1 84 ? 6.225 -4.226 14.023 1.00 16.28 84 GLU A O 1
ATOM 635 N N . ALA A 1 85 ? 7.546 -2.588 14.757 1.00 19.37 85 ALA A N 1
ATOM 636 C CA . ALA A 1 85 ? 7.795 -3.139 16.094 1.00 16.44 85 ALA A CA 1
ATOM 637 C C . ALA A 1 85 ? 6.554 -3.268 16.949 1.00 13.68 85 ALA A C 1
ATOM 638 O O . ALA A 1 85 ? 6.510 -4.147 17.788 1.00 14.89 85 ALA A O 1
ATOM 640 N N . VAL A 1 86 ? 5.536 -2.430 16.773 1.00 13.28 86 VAL A N 1
ATOM 641 C CA . VAL A 1 86 ? 4.281 -2.579 17.490 1.00 13.69 86 VAL A CA 1
ATOM 642 C C . VAL A 1 86 ? 3.457 -3.672 16.816 1.00 19.07 86 VAL A C 1
ATOM 643 O O . VAL A 1 86 ? 2.892 -4.499 17.539 1.00 21.22 86 VAL A O 1
ATOM 647 N N . ASP A 1 87 ? 3.419 -3.721 15.455 1.00 21.52 87 ASP A N 1
ATOM 648 C CA . ASP A 1 87 ? 2.691 -4.737 14.677 1.00 22.28 87 ASP A CA 1
ATOM 649 C C . ASP A 1 87 ? 3.065 -6.153 15.101 1.00 21.25 87 ASP A C 1
ATOM 650 O O . ASP A 1 87 ? 2.176 -6.950 15.385 1.00 20.66 87 ASP A O 1
ATOM 655 N N . ILE A 1 88 ? 4.381 -6.454 15.144 1.00 19.75 88 ILE A N 1
ATOM 656 C CA . ILE A 1 88 ? 4.935 -7.752 15.527 1.00 17.83 88 ILE A CA 1
ATOM 657 C C . ILE A 1 88 ? 4.549 -8.139 16.958 1.00 19.04 88 ILE A C 1
ATOM 658 O O . ILE A 1 88 ? 4.349 -9.325 17.230 1.00 18.97 88 ILE A O 1
ATOM 663 N N . ALA A 1 89 ? 4.430 -7.187 17.898 1.00 19.40 89 ALA A N 1
ATOM 664 C CA . ALA A 1 89 ? 4.059 -7.555 19.258 1.00 23.54 89 ALA A CA 1
ATOM 665 C C . ALA A 1 89 ? 2.551 -7.718 19.299 1.00 25.93 89 ALA A C 1
ATOM 666 O O . ALA A 1 89 ? 2.023 -8.547 20.042 1.00 24.16 89 ALA A O 1
ATOM 668 N N . ALA A 1 90 ? 1.851 -6.979 18.424 1.00 31.41 90 ALA A N 1
ATOM 669 C CA . ALA A 1 90 ? 0.406 -7.129 18.272 1.00 36.73 90 ALA A CA 1
ATOM 670 C C . ALA A 1 90 ? 0.076 -8.537 17.769 1.00 39.54 90 ALA A C 1
ATOM 671 O O . ALA A 1 90 ? -0.875 -9.180 18.220 1.00 40.96 90 ALA A O 1
ATOM 673 N N . SER A 1 91 ? 0.973 -9.024 16.892 1.00 41.97 91 SER A N 1
ATOM 674 C CA . SER A 1 91 ? 0.914 -10.354 16.302 1.00 42.38 91 SER A CA 1
ATOM 675 C C . SER A 1 91 ? 1.195 -11.406 17.351 1.00 42.84 91 SER A C 1
ATOM 676 O O . SER A 1 91 ? 0.560 -12.451 17.293 1.00 48.03 91 SER A O 1
ATOM 679 N N . LEU A 1 92 ? 2.105 -11.187 18.312 1.00 42.21 92 LEU A N 1
ATOM 680 C CA . LEU A 1 92 ? 2.381 -12.174 19.354 1.00 40.98 92 LEU A CA 1
ATOM 681 C C . LEU A 1 92 ? 1.428 -12.122 20.538 1.00 42.73 92 LEU A C 1
ATOM 682 O O . LEU A 1 92 ? 1.694 -12.703 21.591 1.00 42.38 92 LEU A O 1
ATOM 687 N N . ASP A 1 93 ? 0.304 -11.402 20.370 1.00 46.63 93 ASP A N 1
ATOM 688 C CA . ASP A 1 93 ? -0.779 -11.279 21.353 1.00 51.16 93 ASP A CA 1
ATOM 689 C C . ASP A 1 93 ? -0.476 -10.609 22.689 1.00 51.49 93 ASP A C 1
ATOM 690 O O . ASP A 1 93 ? -1.334 -10.487 23.575 1.00 53.34 93 ASP A O 1
ATOM 695 N N . ALA A 1 94 ? 0.761 -10.104 22.757 1.00 51.55 94 ALA A N 1
ATOM 696 C CA . ALA A 1 94 ? 1.313 -9.421 23.911 1.00 50.13 94 ALA A CA 1
ATOM 697 C C . ALA A 1 94 ? 0.498 -8.245 24.416 1.00 49.39 94 ALA A C 1
ATOM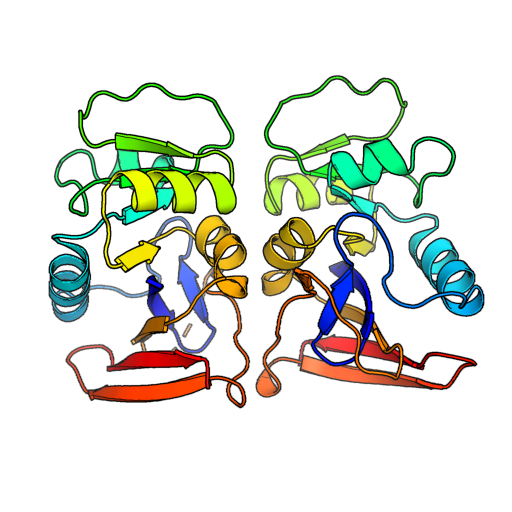 698 O O . ALA A 1 94 ? -0.184 -7.528 23.676 1.00 49.01 94 ALA A O 1
ATOM 700 N N . GLU A 1 95 ? 0.582 -8.121 25.736 1.00 49.37 95 GLU A N 1
ATOM 701 C CA . GLU A 1 95 ? -0.076 -7.046 26.446 1.00 49.78 95 GLU A CA 1
ATOM 702 C C . GLU A 1 95 ? 0.803 -5.823 26.518 1.00 46.44 95 GLU A C 1
ATOM 703 O O . GLU A 1 95 ? 0.339 -4.704 26.297 1.00 43.49 95 GLU A O 1
ATOM 709 N N . THR A 1 96 ? 2.078 -6.089 26.857 1.00 44.94 96 THR A N 1
ATOM 710 C CA . THR A 1 96 ? 3.083 -5.050 27.057 1.00 40.78 96 THR A CA 1
ATOM 711 C C . THR A 1 96 ? 4.374 -5.322 26.297 1.00 34.28 96 THR A C 1
ATOM 712 O O . THR A 1 96 ? 4.869 -6.446 26.237 1.00 28.95 96 THR A O 1
ATOM 716 N N . ALA A 1 97 ? 4.897 -4.255 25.696 1.00 31.03 97 ALA A N 1
ATOM 717 C CA . ALA A 1 97 ? 6.163 -4.320 24.993 1.00 27.15 97 ALA A CA 1
ATOM 718 C C . ALA A 1 97 ? 7.131 -3.331 25.639 1.00 27.09 97 ALA A C 1
ATOM 719 O O . ALA A 1 97 ? 6.813 -2.145 25.793 1.00 24.81 97 ALA A O 1
ATOM 721 N N . TYR A 1 98 ? 8.314 -3.867 26.021 1.00 24.28 98 TYR A N 1
ATOM 722 C CA . TYR A 1 98 ? 9.361 -3.136 26.728 1.00 19.08 98 TYR A CA 1
ATOM 723 C C . TYR A 1 98 ? 10.494 -2.639 25.878 1.00 17.08 98 TYR A C 1
ATOM 724 O O . TYR A 1 98 ? 10.941 -3.389 25.023 1.00 17.12 98 TYR A O 1
ATOM 733 N N . VAL A 1 99 ? 10.995 -1.416 26.089 1.00 16.59 99 VAL A N 1
ATOM 734 C CA . VAL A 1 99 ? 12.195 -0.984 25.375 1.00 15.18 99 VAL A CA 1
ATOM 735 C C . VAL A 1 99 ? 13.377 -1.117 26.340 1.00 14.34 99 VAL A C 1
ATOM 736 O O . VAL A 1 99 ? 13.393 -0.494 27.396 1.00 18.13 99 VAL A O 1
ATOM 740 N N . ILE A 1 100 ? 14.319 -2.006 25.997 1.00 16.31 100 ILE A N 1
ATOM 741 C CA . ILE A 1 100 ? 15.554 -2.322 26.737 1.00 17.22 100 ILE A CA 1
ATOM 742 C C . ILE A 1 100 ? 16.688 -1.469 26.160 1.00 17.72 100 ILE A C 1
ATOM 743 O O . ILE A 1 100 ? 17.730 -1.360 26.810 1.00 22.06 100 ILE A O 1
ATOM 748 N N . GLY A 1 101 ? 16.544 -0.879 24.958 1.00 15.40 101 GLY A N 1
ATOM 749 C CA . GLY A 1 101 ? 17.529 0.049 24.427 1.00 14.68 101 GLY A CA 1
ATOM 750 C C . GLY A 1 101 ? 18.509 -0.489 23.409 1.00 16.90 101 GLY A C 1
ATOM 751 O O . GLY A 1 101 ? 18.228 -1.510 22.819 1.00 16.73 101 GLY A O 1
ATOM 752 N N . GLY A 1 102 ? 19.719 -0.002 23.117 1.00 19.88 102 GLY A N 1
ATOM 753 C CA . GLY A 1 102 ? 20.340 1.156 23.737 1.00 20.63 102 GLY A CA 1
ATOM 754 C C . GLY A 1 102 ? 19.743 2.548 23.581 1.00 21.81 102 GLY A C 1
ATOM 755 O O . GLY A 1 102 ? 18.537 2.750 23.439 1.00 24.93 102 GLY A O 1
ATOM 756 N N . ALA A 1 103 ? 20.655 3.528 23.680 1.00 20.99 103 ALA A N 1
ATOM 757 C CA . ALA A 1 103 ? 20.343 4.954 23.667 1.00 17.32 103 ALA A CA 1
ATOM 758 C C . ALA A 1 103 ? 19.518 5.500 22.516 1.00 14.16 103 ALA A C 1
ATOM 759 O O . ALA A 1 103 ? 18.657 6.334 22.790 1.00 20.02 103 ALA A O 1
ATOM 761 N N . ALA A 1 104 ? 19.786 5.033 21.277 1.00 9.53 104 ALA A N 1
ATOM 762 C CA . ALA A 1 104 ? 19.120 5.426 20.014 1.00 5.50 104 ALA A CA 1
ATOM 763 C C . ALA A 1 104 ? 17.690 4.896 19.865 1.00 5.90 104 ALA A C 1
ATOM 764 O O . ALA A 1 104 ? 16.771 5.533 19.343 1.00 2.76 104 ALA A O 1
ATOM 766 N N . ILE A 1 105 ? 17.582 3.657 20.345 1.00 3.59 105 ILE A N 1
ATOM 767 C CA . ILE A 1 105 ? 16.325 2.986 20.518 1.00 6.09 105 ILE A CA 1
ATOM 768 C C . ILE A 1 105 ? 15.509 3.660 21.641 1.00 6.91 105 ILE A C 1
ATOM 769 O O . ILE A 1 105 ? 14.318 3.844 21.426 1.00 10.16 105 ILE A O 1
ATOM 774 N N . TYR A 1 106 ? 15.990 4.044 22.842 1.00 10.30 106 TYR A N 1
ATOM 775 C CA . TYR A 1 106 ? 15.165 4.757 23.830 1.00 16.06 106 TYR A CA 1
ATOM 776 C C . TYR A 1 106 ? 14.590 6.090 23.303 1.00 18.51 106 TYR A C 1
ATOM 777 O O . TYR A 1 106 ? 13.442 6.469 23.577 1.00 18.27 106 TYR A O 1
ATOM 786 N N . ALA A 1 107 ? 15.429 6.776 22.501 1.00 16.41 107 ALA A N 1
ATOM 787 C CA . ALA A 1 107 ? 15.078 7.992 21.772 1.00 14.87 107 ALA A CA 1
ATOM 788 C C . ALA A 1 107 ? 13.929 7.746 20.788 1.00 11.99 107 ALA A C 1
ATOM 789 O O . ALA A 1 107 ? 12.870 8.357 20.890 1.00 16.89 107 ALA A O 1
ATOM 791 N N . LEU A 1 108 ? 14.103 6.815 19.856 1.00 7.66 108 LEU A N 1
ATOM 792 C CA . LEU A 1 108 ? 13.096 6.405 18.900 1.00 6.87 108 LEU A CA 1
ATOM 793 C C . LEU A 1 108 ? 11.767 5.929 19.509 1.00 9.33 108 LEU A C 1
ATOM 794 O O . LEU A 1 108 ? 10.725 5.993 18.865 1.00 11.34 108 LEU A O 1
ATOM 799 N N . PHE A 1 109 ? 11.749 5.460 20.765 1.00 9.23 109 PHE A N 1
ATOM 800 C CA . PHE A 1 109 ? 10.533 4.994 21.409 1.00 6.84 109 PHE A CA 1
ATOM 801 C C . PHE A 1 109 ? 9.951 5.957 22.408 1.00 8.65 109 PHE A C 1
ATOM 802 O O . PHE A 1 109 ? 8.814 5.778 22.833 1.00 8.21 109 PHE A O 1
ATOM 810 N N . GLN A 1 110 ? 10.678 7.030 22.744 1.00 10.79 110 GLN A N 1
ATOM 811 C CA . GLN A 1 110 ? 10.189 7.982 23.726 1.00 11.85 110 GLN A CA 1
ATOM 812 C C . GLN A 1 110 ? 8.882 8.689 23.359 1.00 11.06 110 GLN A C 1
ATOM 813 O O . GLN A 1 110 ? 8.005 8.678 24.228 1.00 13.27 110 GLN A O 1
ATOM 819 N N . PRO A 1 111 ? 8.604 9.298 22.189 1.00 9.86 111 PRO A N 1
ATOM 820 C CA . PRO A 1 111 ? 7.279 9.879 21.925 1.00 13.45 111 PRO A CA 1
ATOM 821 C C . PRO A 1 111 ? 6.059 8.929 21.871 1.00 16.14 111 PRO A C 1
ATOM 822 O O . PRO A 1 111 ? 4.892 9.335 21.963 1.00 16.41 111 PRO A O 1
ATOM 826 N N . HIS A 1 112 ? 6.355 7.622 21.809 1.00 20.62 112 HIS A N 1
ATOM 827 C CA . HIS A 1 112 ? 5.356 6.549 21.801 1.00 22.81 112 HIS A CA 1
ATOM 828 C C . HIS A 1 112 ? 5.125 5.848 23.155 1.00 23.95 112 HIS A C 1
ATOM 829 O O . HIS A 1 112 ? 4.128 5.120 23.339 1.00 25.21 112 HIS A O 1
ATOM 836 N N . LEU A 1 113 ? 6.034 6.070 24.116 1.00 20.45 113 LEU A N 1
ATOM 837 C CA . LEU A 1 113 ? 5.895 5.401 25.391 1.00 23.63 113 LEU A CA 1
ATOM 838 C C . LEU A 1 113 ? 4.615 5.757 26.129 1.00 24.17 113 LEU A C 1
ATOM 839 O O . LEU A 1 113 ? 4.054 6.851 26.024 1.00 24.60 113 LEU A O 1
ATOM 844 N N . ASP A 1 114 ? 4.195 4.731 26.860 1.00 24.22 114 ASP A N 1
ATOM 845 C CA . ASP A 1 114 ? 2.996 4.766 27.678 1.00 27.99 114 ASP A CA 1
ATOM 846 C C . ASP A 1 114 ? 3.405 4.777 29.147 1.00 28.05 114 ASP A C 1
ATOM 847 O O . ASP A 1 114 ? 2.724 5.342 30.006 1.00 28.35 114 ASP A O 1
ATOM 852 N N . ARG A 1 115 ? 4.518 4.091 29.438 1.00 30.17 115 ARG A N 1
ATOM 853 C CA . ARG A 1 115 ? 5.096 4.052 30.771 1.00 29.92 115 ARG A CA 1
ATOM 854 C C . ARG A 1 115 ? 6.605 4.071 30.649 1.00 28.91 115 ARG A C 1
ATOM 855 O O . ARG A 1 115 ? 7.182 3.785 29.589 1.00 28.29 115 ARG A O 1
ATOM 863 N N . MET A 1 116 ? 7.227 4.451 31.783 1.00 24.83 116 MET A N 1
ATOM 864 C CA . MET A 1 116 ? 8.677 4.395 31.950 1.00 19.23 116 MET A CA 1
ATOM 865 C C . MET A 1 116 ? 8.905 3.759 33.299 1.00 16.62 116 MET A C 1
ATOM 866 O O . MET A 1 116 ? 8.253 4.090 34.292 1.00 12.03 116 MET A O 1
ATOM 871 N N . VAL A 1 117 ? 9.823 2.791 33.309 1.00 14.44 117 VAL A N 1
ATOM 872 C CA . VAL A 1 117 ? 10.172 2.101 34.541 1.00 14.01 117 VAL A CA 1
ATOM 873 C C . VAL A 1 117 ? 11.667 2.335 34.671 1.00 12.58 117 VAL A C 1
ATOM 874 O O . VAL A 1 117 ? 12.485 1.692 34.029 1.00 10.52 117 VAL A O 1
ATOM 878 N N . LEU A 1 118 ? 11.980 3.330 35.507 1.00 13.78 118 LEU A N 1
ATOM 879 C CA . LEU A 1 118 ? 13.311 3.884 35.649 1.00 13.64 118 LEU A CA 1
ATOM 880 C C . LEU A 1 118 ? 13.953 3.735 37.017 1.00 17.08 118 LEU A C 1
ATOM 881 O O . LEU A 1 118 ? 13.404 4.240 37.991 1.00 18.47 118 LEU A O 1
ATOM 886 N N . SER A 1 119 ? 15.122 3.063 37.085 1.00 19.72 119 SER A N 1
ATOM 887 C CA . SER A 1 119 ? 15.961 2.887 38.276 1.00 15.14 119 SER A CA 1
ATOM 888 C C . SER A 1 119 ? 16.952 4.031 38.399 1.00 15.34 119 SER A C 1
ATOM 889 O O . SER A 1 119 ? 17.851 4.187 37.572 1.00 14.73 119 SER A O 1
ATOM 892 N N . ARG A 1 120 ? 16.782 4.842 39.442 1.00 14.40 120 ARG A N 1
ATOM 893 C CA . ARG A 1 120 ? 17.615 6.014 39.638 1.00 17.04 120 ARG A CA 1
ATOM 894 C C . ARG A 1 120 ? 18.808 5.664 40.487 1.00 20.39 120 ARG A C 1
ATOM 895 O O . ARG A 1 120 ? 18.724 5.602 41.713 1.00 20.69 120 ARG A O 1
ATOM 903 N N . VAL A 1 121 ? 19.919 5.384 39.794 1.00 23.63 121 VAL A N 1
ATOM 904 C CA . VAL A 1 121 ? 21.173 5.053 40.460 1.00 25.03 121 VAL A CA 1
ATOM 905 C C . VAL A 1 121 ? 21.806 6.354 40.947 1.00 25.77 121 VAL A C 1
ATOM 906 O O . VAL A 1 121 ? 21.868 7.303 40.178 1.00 30.00 121 VAL A O 1
ATOM 910 N N . PRO A 1 122 ? 22.243 6.496 42.199 1.00 25.57 122 PRO A N 1
ATOM 911 C CA . PRO A 1 122 ? 22.122 7.723 42.940 1.00 26.17 122 PRO A CA 1
ATOM 912 C C . PRO A 1 122 ? 23.178 8.783 42.745 1.00 30.24 122 PRO A C 1
ATOM 913 O O . PRO A 1 122 ? 22.849 9.951 43.001 1.00 35.62 122 PRO A O 1
ATOM 917 N N . GLY A 1 123 ? 24.411 8.444 42.327 1.00 27.09 123 GLY A N 1
ATOM 918 C CA . GLY A 1 123 ? 25.422 9.481 42.123 1.00 27.18 123 GLY A CA 1
ATOM 919 C C . GLY A 1 123 ? 25.561 10.023 40.694 1.00 29.16 123 GLY A C 1
ATOM 920 O O . GLY A 1 123 ? 24.894 9.611 39.742 1.00 31.91 123 GLY A O 1
ATOM 921 N N . GLU A 1 124 ? 26.435 11.012 40.510 1.00 28.92 124 GLU A N 1
ATOM 922 C CA . GLU A 1 124 ? 26.724 11.517 39.180 1.00 29.19 124 GLU A CA 1
ATOM 923 C C . GLU A 1 124 ? 27.901 10.711 38.675 1.00 30.47 124 GLU A C 1
ATOM 924 O O . GLU A 1 124 ? 28.848 10.377 39.399 1.00 29.35 124 GLU A O 1
ATOM 926 N N . TYR A 1 125 ? 27.767 10.370 37.395 1.00 32.49 125 TYR A N 1
ATOM 927 C CA . TYR A 1 125 ? 28.741 9.544 36.699 1.00 32.23 125 TYR A CA 1
ATOM 928 C C . TYR A 1 125 ? 29.112 10.117 35.336 1.00 31.47 125 TYR A C 1
ATOM 929 O O . TYR A 1 125 ? 28.463 11.028 34.824 1.00 31.68 125 TYR A O 1
ATOM 938 N N . GLU A 1 126 ? 30.199 9.626 34.745 1.00 34.91 126 GLU A N 1
ATOM 939 C CA . GLU A 1 126 ? 30.618 10.072 33.421 1.00 37.45 126 GLU A CA 1
ATOM 940 C C . GLU A 1 126 ? 30.290 9.017 32.388 1.00 35.88 126 GLU A C 1
ATOM 941 O O . GLU A 1 126 ? 30.487 7.815 32.570 1.00 34.06 126 GLU A O 1
ATOM 947 N N . GLY A 1 127 ? 29.755 9.551 31.296 1.00 37.21 127 GLY A N 1
ATOM 948 C CA . GLY A 1 127 ? 29.302 8.745 30.191 1.00 37.31 127 GLY A CA 1
ATOM 949 C C . GLY A 1 127 ? 29.209 9.505 28.884 1.00 37.67 127 GLY A C 1
ATOM 950 O O . GLY A 1 127 ? 29.819 10.555 28.660 1.00 38.64 127 GLY A O 1
ATOM 951 N N . ASP A 1 128 ? 28.394 8.912 28.017 1.00 36.94 128 ASP A N 1
ATOM 952 C CA . ASP A 1 128 ? 28.256 9.380 26.645 1.00 36.33 128 ASP A CA 1
ATOM 953 C C . ASP A 1 128 ? 26.989 8.894 25.955 1.00 34.87 128 ASP A C 1
ATOM 954 O O . ASP A 1 128 ? 26.667 9.264 24.818 1.00 38.62 128 ASP A O 1
ATOM 959 N N . THR A 1 129 ? 26.308 7.977 26.632 1.00 29.07 129 THR A N 1
ATOM 960 C CA . THR A 1 129 ? 25.043 7.457 26.159 1.00 25.00 129 THR A CA 1
ATOM 961 C C . THR A 1 129 ? 24.055 7.876 27.219 1.00 21.74 129 THR A C 1
ATOM 962 O O . THR A 1 129 ? 24.289 7.712 28.408 1.00 21.92 129 THR A O 1
ATOM 966 N N . TYR A 1 130 ? 22.966 8.501 26.816 1.00 19.51 130 TYR A N 1
ATOM 967 C CA . TYR A 1 130 ? 22.005 9.012 27.779 1.00 20.15 130 TYR A CA 1
ATOM 968 C C . TYR A 1 130 ? 20.603 8.462 27.517 1.00 21.00 130 TYR A C 1
ATOM 969 O O . TYR A 1 130 ? 20.282 8.049 26.395 1.00 20.63 130 TYR A O 1
ATOM 978 N N . TYR A 1 131 ? 19.777 8.423 28.577 1.00 19.74 131 TYR A N 1
ATOM 979 C CA . TYR A 1 131 ? 18.374 8.099 28.440 1.00 17.31 131 TYR A CA 1
ATOM 980 C C . TYR A 1 131 ? 17.693 9.440 28.130 1.00 19.13 131 TYR A C 1
ATOM 981 O O . TYR A 1 131 ? 18.043 10.456 28.733 1.00 16.86 131 TYR A O 1
ATOM 990 N N . PRO A 1 132 ? 16.740 9.527 27.187 1.00 20.04 132 PRO A N 1
ATOM 991 C CA . PRO A 1 132 ? 16.112 10.774 26.781 1.00 20.22 132 PRO A CA 1
ATOM 992 C C . PRO A 1 132 ? 15.468 11.642 27.853 1.00 22.03 132 PRO A C 1
ATOM 9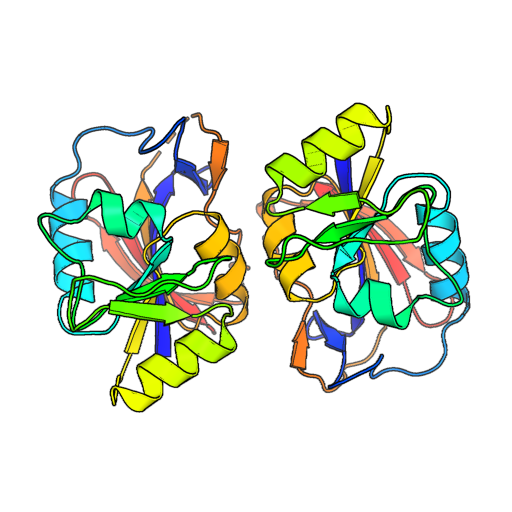93 O O . PRO A 1 132 ? 15.128 11.165 28.941 1.00 22.69 132 PRO A O 1
ATOM 997 N N . GLU A 1 133 ? 15.359 12.945 27.539 1.00 21.64 133 GLU A N 1
ATOM 998 C CA . GLU A 1 133 ? 14.715 13.862 28.452 1.00 24.43 133 GLU A CA 1
ATOM 999 C C . GLU A 1 133 ? 13.235 13.836 28.137 1.00 23.92 133 GLU A C 1
ATOM 1000 O O . GLU A 1 133 ? 12.797 13.478 27.039 1.00 26.39 133 GLU A O 1
ATOM 1006 N N . TRP A 1 134 ? 12.494 14.185 29.182 1.00 22.00 134 TRP A N 1
ATOM 1007 C CA . TRP A 1 134 ? 11.059 14.118 29.143 1.00 20.54 134 TRP A CA 1
ATOM 1008 C C . TRP A 1 134 ? 10.500 15.296 29.904 1.00 22.96 134 TRP A C 1
ATOM 1009 O O . TRP A 1 134 ? 11.050 15.723 30.909 1.00 22.05 134 TRP A O 1
ATOM 1020 N N . ASP A 1 135 ? 9.405 15.808 29.341 1.00 28.83 135 ASP A N 1
ATOM 1021 C CA . ASP A 1 135 ? 8.665 16.952 29.826 1.00 30.73 135 ASP A CA 1
ATOM 1022 C C . ASP A 1 135 ? 7.951 16.609 31.122 1.00 29.84 135 ASP A C 1
ATOM 1023 O O . ASP A 1 135 ? 7.344 15.547 31.233 1.00 28.60 135 ASP A O 1
ATOM 1028 N N . ALA A 1 136 ? 8.005 17.548 32.076 1.00 30.18 136 ALA A N 1
ATOM 1029 C CA . ALA A 1 136 ? 7.401 17.383 33.396 1.00 31.20 136 ALA A CA 1
ATOM 1030 C C . ALA A 1 136 ? 5.882 17.478 33.367 1.00 33.25 136 ALA A C 1
ATOM 1031 O O . ALA A 1 136 ? 5.193 16.864 34.191 1.00 33.02 136 ALA A O 1
ATOM 1032 N N . ALA A 1 137 ? 5.368 18.240 32.383 1.00 33.59 137 ALA A N 1
ATOM 1033 C CA . ALA A 1 137 ? 3.933 18.450 32.195 1.00 34.39 137 ALA A CA 1
ATOM 1034 C C . ALA A 1 137 ? 3.173 17.267 31.615 1.00 35.61 137 ALA A C 1
ATOM 1035 O O . ALA A 1 137 ? 1.983 17.077 31.878 1.00 37.40 137 ALA A O 1
ATOM 1037 N N . GLU A 1 138 ? 3.902 16.492 30.803 1.00 36.69 138 GLU A N 1
ATOM 1038 C CA . GLU A 1 138 ? 3.397 15.294 30.154 1.00 34.13 138 GLU A CA 1
ATOM 1039 C C . GLU A 1 138 ? 3.437 14.030 31.004 1.00 32.01 138 GLU A C 1
ATOM 1040 O O . GLU A 1 138 ? 2.656 13.134 30.713 1.00 33.42 138 GLU A O 1
ATOM 1041 N N . TRP A 1 139 ? 4.270 13.884 32.047 1.00 28.26 139 TRP A N 1
ATOM 1042 C CA . TRP A 1 139 ? 4.340 12.641 32.814 1.00 26.77 139 TRP A CA 1
ATOM 1043 C C . TRP A 1 139 ? 3.921 12.747 34.277 1.00 27.45 139 TRP A C 1
ATOM 1044 O O . TRP A 1 139 ? 4.108 13.749 34.962 1.00 30.86 139 TRP A O 1
ATOM 1055 N N . GLU A 1 140 ? 3.264 11.707 34.756 1.00 27.31 140 GLU A N 1
ATOM 1056 C CA . GLU A 1 140 ? 2.829 11.604 36.144 1.00 28.30 140 GLU A CA 1
ATOM 1057 C C . GLU A 1 140 ? 3.588 10.427 36.769 1.00 30.26 140 GLU A C 1
ATOM 1058 O O . GLU A 1 140 ? 3.831 9.405 36.117 1.00 32.13 140 GLU A O 1
ATOM 1062 N N . LEU A 1 141 ? 4.014 10.548 38.028 1.00 29.96 141 LEU A N 1
ATOM 1063 C CA . LEU A 1 141 ? 4.778 9.490 38.684 1.00 29.12 141 LEU A CA 1
ATOM 1064 C C . LEU A 1 141 ? 3.790 8.581 39.388 1.00 28.28 141 LEU A C 1
ATOM 1065 O O . LEU A 1 141 ? 3.099 8.950 40.333 1.00 27.59 141 LEU A O 1
ATOM 1070 N N . ASP A 1 142 ? 3.712 7.378 38.841 1.00 29.05 142 ASP A N 1
ATOM 1071 C CA . ASP A 1 142 ? 2.827 6.348 39.329 1.00 29.36 142 ASP A CA 1
ATOM 1072 C C . ASP A 1 142 ? 3.283 5.843 40.670 1.00 27.42 142 ASP A C 1
ATOM 1073 O O . ASP A 1 142 ? 2.470 5.788 41.586 1.00 32.46 142 ASP A O 1
ATOM 1078 N N . ALA A 1 143 ? 4.555 5.478 40.832 1.00 23.71 143 ALA A N 1
ATOM 1079 C CA . ALA A 1 143 ? 5.046 5.004 42.118 1.00 19.65 143 ALA A CA 1
ATOM 1080 C C . ALA A 1 143 ? 6.520 5.262 42.214 1.00 21.03 143 ALA A C 1
ATOM 1081 O O . ALA A 1 143 ? 7.139 5.568 41.201 1.00 19.32 143 ALA A O 1
ATOM 1083 N N . GLU A 1 144 ? 7.084 5.143 43.429 1.00 26.01 144 GLU A N 1
ATOM 1084 C CA . GLU A 1 144 ? 8.522 5.327 43.678 1.00 27.73 144 GLU A CA 1
ATOM 1085 C C . GLU A 1 144 ? 9.001 4.604 44.939 1.00 26.97 144 GLU A C 1
ATOM 1086 O O . GLU A 1 144 ? 8.551 4.890 46.053 1.00 29.47 144 GLU A O 1
ATOM 1092 N N . THR A 1 145 ? 9.940 3.657 44.774 1.00 25.82 145 THR A N 1
ATOM 1093 C CA . THR A 1 145 ? 10.443 2.874 45.894 1.00 21.69 145 THR A CA 1
ATOM 1094 C C . THR A 1 145 ? 11.954 2.853 46.013 1.00 21.45 145 THR A C 1
ATOM 1095 O O . THR A 1 145 ? 12.735 2.752 45.065 1.00 17.47 145 THR A O 1
ATOM 1099 N N . ASP A 1 146 ? 12.310 2.897 47.287 1.00 23.72 146 ASP A N 1
ATOM 1100 C CA . ASP A 1 146 ? 13.686 2.776 47.684 1.00 24.80 146 ASP A CA 1
ATOM 1101 C C . ASP A 1 146 ? 14.071 1.303 47.841 1.00 22.29 146 ASP A C 1
ATOM 1102 O O . ASP A 1 146 ? 13.307 0.462 48.306 1.00 22.00 146 ASP A O 1
ATOM 1107 N N . HIS A 1 147 ? 15.254 0.978 47.342 1.00 19.64 147 HIS A N 1
ATOM 1108 C CA . HIS A 1 147 ? 15.846 -0.343 47.435 1.00 18.44 147 HIS A CA 1
ATOM 1109 C C . HIS A 1 147 ? 17.329 -0.104 47.735 1.00 19.00 147 HIS A C 1
ATOM 1110 O O . HIS A 1 147 ? 17.760 1.038 47.919 1.00 19.44 147 HIS A O 1
ATOM 1117 N N . GLU A 1 148 ? 18.191 -1.111 47.766 1.00 19.81 148 GLU A N 1
ATOM 1118 C CA . GLU A 1 148 ? 19.582 -0.848 48.110 1.00 25.85 148 GLU A CA 1
ATOM 1119 C C . GLU A 1 148 ? 20.379 -0.415 46.872 1.00 24.72 148 GLU A C 1
ATOM 1120 O O . GLU A 1 148 ? 20.447 -1.145 45.891 1.00 24.26 148 GLU A O 1
ATOM 1126 N N . GLY A 1 149 ? 20.956 0.786 46.836 1.00 24.66 149 GLY A N 1
ATOM 1127 C CA . GLY A 1 149 ? 21.779 1.204 45.704 1.00 23.49 149 GLY A CA 1
ATOM 1128 C C . GLY A 1 149 ? 21.067 1.911 44.549 1.00 23.71 149 GLY A C 1
ATOM 1129 O O . GLY A 1 149 ? 21.727 2.411 43.626 1.00 23.70 149 GLY A O 1
ATOM 1130 N N . PHE A 1 150 ? 19.728 1.937 44.581 1.00 22.35 150 PHE A N 1
ATOM 1131 C CA . PHE A 1 150 ? 18.905 2.597 43.568 1.00 23.57 150 PHE A CA 1
ATOM 1132 C C . PHE A 1 150 ? 17.489 2.793 44.115 1.00 24.26 150 PHE A C 1
ATOM 1133 O O . PHE A 1 150 ? 17.144 2.311 45.193 1.00 26.48 150 PHE A O 1
ATOM 1141 N N . THR A 1 151 ? 16.651 3.504 43.357 1.00 23.48 151 THR A N 1
ATOM 1142 C CA . THR A 1 151 ? 15.232 3.648 43.657 1.00 20.79 151 THR A CA 1
ATOM 1143 C C . THR A 1 151 ? 14.480 3.474 42.342 1.00 18.73 151 THR A C 1
ATOM 1144 O O . THR A 1 151 ? 14.753 4.157 41.366 1.00 20.09 151 THR A O 1
ATOM 1148 N N . LEU A 1 152 ? 13.538 2.553 42.278 1.00 17.61 152 LEU 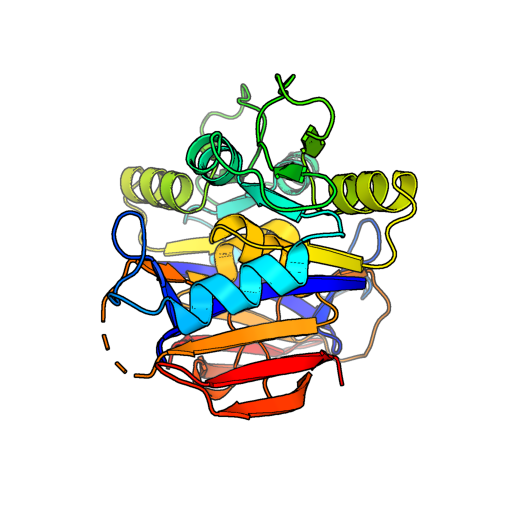A N 1
ATOM 1149 C CA . LEU A 1 152 ? 12.761 2.348 41.073 1.00 19.74 152 LEU A CA 1
ATOM 1150 C C . LEU A 1 152 ? 11.522 3.230 41.061 1.00 21.52 152 LEU A C 1
ATOM 1151 O O . LEU A 1 152 ? 10.743 3.315 42.009 1.00 19.42 152 LEU A O 1
ATOM 1156 N N . GLN A 1 153 ? 11.368 3.869 39.896 1.00 21.99 153 GLN A N 1
ATOM 1157 C CA . GLN A 1 153 ? 10.284 4.803 39.641 1.00 21.51 153 GLN A CA 1
ATOM 1158 C C . GLN A 1 153 ? 9.442 4.306 38.487 1.00 21.19 153 GLN A C 1
ATOM 1159 O O . GLN A 1 153 ? 9.968 3.900 37.452 1.00 20.84 153 GLN A O 1
ATOM 1165 N N . GLU A 1 154 ? 8.130 4.334 38.674 1.00 20.61 154 GLU A N 1
ATOM 1166 C CA . GLU A 1 154 ? 7.218 4.032 37.600 1.00 25.47 154 GLU A CA 1
ATOM 1167 C C . GLU A 1 154 ? 6.472 5.311 37.236 1.00 26.30 154 GLU A C 1
ATOM 1168 O O . GLU A 1 154 ? 5.753 5.903 38.037 1.00 22.81 154 GLU A O 1
ATOM 1174 N N . TRP A 1 155 ? 6.771 5.814 36.037 1.00 27.45 155 TRP A N 1
ATOM 1175 C CA . TRP A 1 155 ? 6.117 6.994 35.500 1.00 28.71 155 TRP A CA 1
ATOM 1176 C C . TRP A 1 155 ? 5.127 6.620 34.412 1.00 31.06 155 TRP A C 1
ATOM 1177 O O . TRP A 1 155 ? 5.474 6.034 33.387 1.00 31.86 155 TRP A O 1
ATOM 1188 N N . VAL A 1 156 ? 3.866 6.958 34.663 1.00 32.60 156 VAL A N 1
ATOM 1189 C CA . VAL A 1 156 ? 2.786 6.789 33.698 1.00 31.86 156 VAL A CA 1
ATOM 1190 C C . VAL A 1 156 ? 2.653 8.118 32.972 1.00 32.30 156 VAL A C 1
ATOM 1191 O O . VAL A 1 156 ? 3.027 9.138 33.546 1.00 32.77 156 VAL A O 1
ATOM 1195 N N . ARG A 1 157 ? 2.171 8.200 31.727 1.00 33.55 157 ARG A N 1
ATOM 1196 C CA . ARG A 1 157 ? 1.924 9.510 31.129 1.00 34.95 157 ARG A CA 1
ATOM 1197 C C . ARG A 1 157 ? 0.705 10.159 31.791 1.00 40.70 157 ARG A C 1
ATOM 1198 O O . ARG A 1 157 ? -0.153 9.458 32.342 1.00 43.58 157 ARG A O 1
ATOM 1206 N N . SER A 1 158 ? 0.631 11.500 31.729 1.00 43.91 158 SER A N 1
ATOM 1207 C CA . SER A 1 158 ? -0.310 12.349 32.467 1.00 47.81 158 SER A CA 1
ATOM 1208 C C . SER A 1 158 ? -1.732 11.893 32.825 1.00 49.00 158 SER A C 1
ATOM 1209 O O . SER A 1 158 ? -2.458 11.400 31.959 1.00 52.17 158 SER A O 1
ATOM 1212 N N . GLU B 1 2 ? 27.006 23.654 14.950 1.00 24.15 2 GLU B N 1
ATOM 1213 C CA . GLU B 1 2 ? 25.888 23.130 15.722 1.00 23.60 2 GLU B CA 1
ATOM 1214 C C . GLU B 1 2 ? 24.683 22.475 15.020 1.00 18.92 2 GLU B C 1
ATOM 1215 O O . GLU B 1 2 ? 24.336 22.773 13.874 1.00 18.00 2 GLU B O 1
ATOM 1221 N N . LEU B 1 3 ? 24.048 21.542 15.742 1.00 14.19 3 LEU B N 1
ATOM 1222 C CA . LEU B 1 3 ? 22.946 20.719 15.255 1.00 11.84 3 LEU B CA 1
ATOM 1223 C C . LEU B 1 3 ? 21.634 21.363 15.656 1.00 10.97 3 LEU B C 1
ATOM 1224 O O . LEU B 1 3 ? 21.326 21.431 16.841 1.00 10.63 3 LEU B O 1
ATOM 1229 N N . VAL B 1 4 ? 20.828 21.875 14.728 1.00 10.55 4 VAL B N 1
ATOM 1230 C CA . VAL B 1 4 ? 19.573 22.533 15.104 1.00 9.56 4 VAL B CA 1
ATOM 1231 C C . VAL B 1 4 ? 18.372 22.055 14.285 1.00 12.85 4 VAL B C 1
ATOM 1232 O O . VAL B 1 4 ? 18.478 21.880 13.076 1.00 14.60 4 VAL B O 1
ATOM 1236 N N . SER B 1 5 ? 17.213 21.804 14.908 1.00 15.35 5 SER B N 1
ATOM 1237 C CA . SER B 1 5 ? 16.039 21.373 14.160 1.00 16.33 5 SER B CA 1
ATOM 1238 C C . SER B 1 5 ? 14.931 22.408 13.981 1.00 18.10 5 SER B C 1
ATOM 1239 O O . SER B 1 5 ? 14.484 23.076 14.914 1.00 18.19 5 SER B O 1
ATOM 1242 N N . VAL B 1 6 ? 14.450 22.463 12.733 1.00 17.99 6 VAL B N 1
ATOM 1243 C CA . VAL B 1 6 ? 13.327 23.294 12.337 1.00 10.29 6 VAL B CA 1
ATOM 1244 C C . VAL B 1 6 ? 12.094 22.395 12.331 1.00 10.56 6 VAL B C 1
ATOM 1245 O O . VAL B 1 6 ? 12.130 21.308 11.762 1.00 12.64 6 VAL B O 1
ATOM 1249 N N . ALA B 1 7 ? 10.994 22.784 12.981 1.00 8.69 7 ALA B N 1
ATOM 1250 C CA . ALA B 1 7 ? 9.797 21.949 13.039 1.00 8.54 7 ALA B CA 1
ATOM 1251 C C . ALA B 1 7 ? 8.579 22.816 13.308 1.00 9.79 7 ALA B C 1
ATOM 1252 O O . ALA B 1 7 ? 8.680 23.782 14.050 1.00 17.21 7 ALA B O 1
ATOM 1254 N N . ALA B 1 8 ? 7.422 22.589 12.695 1.00 10.57 8 ALA B N 1
ATOM 1255 C CA . ALA B 1 8 ? 6.212 23.318 13.041 1.00 10.93 8 ALA B CA 1
ATOM 1256 C C . ALA B 1 8 ? 5.317 22.314 13.759 1.00 10.80 8 ALA B C 1
ATOM 1257 O O . ALA B 1 8 ? 5.035 21.232 13.251 1.00 9.56 8 ALA B O 1
ATOM 1259 N N . LEU B 1 9 ? 4.860 22.640 14.957 1.00 10.26 9 LEU B N 1
ATOM 1260 C CA . LEU B 1 9 ? 4.098 21.700 15.740 1.00 13.91 9 LEU B CA 1
ATOM 1261 C C . LEU B 1 9 ? 2.949 22.331 16.499 1.00 15.70 9 LEU B C 1
ATOM 1262 O O . LEU B 1 9 ? 3.036 23.463 16.954 1.00 17.88 9 LEU B O 1
ATOM 1267 N N . ALA B 1 10 ? 1.845 21.610 16.673 1.00 18.92 10 ALA B N 1
ATOM 1268 C CA . ALA B 1 10 ? 0.737 22.130 17.454 1.00 18.22 10 ALA B CA 1
ATOM 1269 C C . ALA B 1 10 ? 0.951 21.933 18.947 1.00 18.12 10 ALA B C 1
ATOM 1270 O O . ALA B 1 10 ? 1.920 21.308 19.356 1.00 17.51 10 ALA B O 1
ATOM 1272 N N . GLU B 1 11 ? 0.040 22.453 19.765 1.00 21.80 11 GLU B N 1
ATOM 1273 C CA . GLU B 1 11 ? 0.066 22.353 21.225 1.00 26.73 11 GLU B CA 1
ATOM 1274 C C . GLU B 1 11 ? 0.119 20.967 21.865 1.00 29.61 11 GLU B C 1
ATOM 1275 O O . GLU B 1 11 ? 0.448 20.821 23.048 1.00 33.56 11 GLU B O 1
ATOM 1281 N N . ASN B 1 12 ? -0.210 19.937 21.087 1.00 28.08 12 AS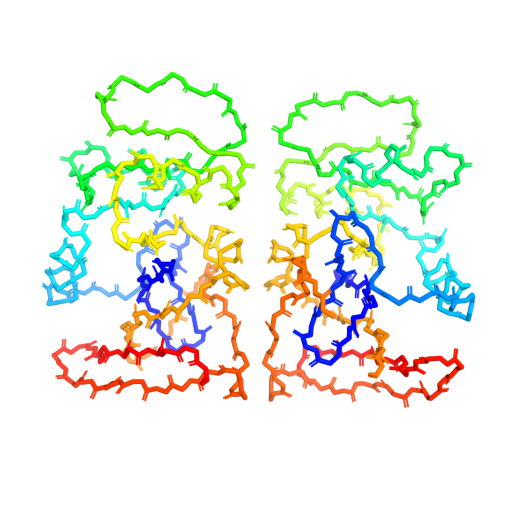N B N 1
ATOM 1282 C CA . ASN B 1 12 ? -0.165 18.562 21.555 1.00 28.99 12 ASN B CA 1
ATOM 1283 C C . ASN B 1 12 ? 1.076 17.818 21.073 1.00 28.55 12 ASN B C 1
ATOM 1284 O O . ASN B 1 12 ? 1.268 16.618 21.296 1.00 32.99 12 ASN B O 1
ATOM 1289 N N . ARG B 1 13 ? 1.937 18.629 20.459 1.00 24.09 13 ARG B N 1
ATOM 1290 C CA . ARG B 1 13 ? 3.169 18.282 19.787 1.00 19.05 13 ARG B CA 1
ATOM 1291 C C . ARG B 1 13 ? 3.017 17.630 18.433 1.00 14.65 13 ARG B C 1
ATOM 1292 O O . ARG B 1 13 ? 4.021 17.259 17.834 1.00 13.99 13 ARG B O 1
ATOM 1300 N N . VAL B 1 14 ? 1.810 17.595 17.868 1.00 10.53 14 VAL B N 1
ATOM 1301 C CA . VAL B 1 14 ? 1.627 16.990 16.552 1.00 14.11 14 VAL B CA 1
ATOM 1302 C C . VAL B 1 14 ? 2.256 17.760 15.383 1.00 12.14 14 VAL B C 1
ATOM 1303 O O . VAL B 1 14 ? 2.095 18.968 15.161 1.00 12.01 14 VAL B O 1
ATOM 1307 N N . ILE B 1 15 ? 3.018 16.977 14.629 1.00 11.90 15 ILE B N 1
ATOM 1308 C CA . ILE B 1 15 ? 3.654 17.474 13.420 1.00 15.85 15 ILE B CA 1
ATOM 1309 C C . ILE B 1 15 ? 2.985 16.942 12.162 1.00 18.48 15 ILE B C 1
ATOM 1310 O O . ILE B 1 15 ? 3.053 17.600 11.129 1.00 21.05 15 ILE B O 1
ATOM 1315 N N . GLY B 1 16 ? 2.304 15.787 12.223 1.00 22.18 16 GLY B N 1
ATOM 1316 C CA . GLY B 1 16 ? 1.675 15.208 11.047 1.00 24.88 16 GLY B CA 1
ATOM 1317 C C . GLY B 1 16 ? 0.503 14.299 11.384 1.00 28.20 16 GLY B C 1
ATOM 1318 O O . GLY B 1 16 ? 0.409 13.715 12.458 1.00 24.95 16 GLY B O 1
ATOM 1319 N N . ARG B 1 17 ? -0.424 14.262 10.425 1.00 32.75 17 ARG B N 1
ATOM 1320 C CA . ARG B 1 17 ? -1.627 13.461 10.492 1.00 35.61 17 ARG B CA 1
ATOM 1321 C C . ARG B 1 17 ? -1.696 12.871 9.112 1.00 39.15 17 ARG B C 1
ATOM 1322 O O . ARG B 1 17 ? -1.756 13.576 8.100 1.00 42.68 17 ARG B O 1
ATOM 1330 N N . ASP B 1 18 ? -1.654 11.544 9.108 1.00 39.35 18 ASP B N 1
ATOM 1331 C CA . ASP B 1 18 ? -1.757 10.791 7.873 1.00 38.68 18 ASP B CA 1
ATOM 1332 C C . ASP B 1 18 ? -0.429 10.769 7.160 1.00 39.69 18 ASP B C 1
ATOM 1333 O O . ASP B 1 18 ? 0.293 9.769 7.179 1.00 39.58 18 ASP B O 1
ATOM 1334 N N . GLY B 1 19 ? -0.159 11.882 6.490 1.00 41.93 19 GLY B N 1
ATOM 1335 C CA . GLY B 1 19 ? 1.094 12.084 5.806 1.00 44.45 19 GLY B CA 1
ATOM 1336 C C . GLY B 1 19 ? 1.647 13.381 6.341 1.00 45.57 19 GLY B C 1
ATOM 1337 O O . GLY B 1 19 ? 2.657 13.403 7.036 1.00 50.04 19 GLY B O 1
ATOM 1338 N N . GLU B 1 20 ? 0.940 14.478 6.081 1.00 45.64 20 GLU B N 1
ATOM 1339 C CA . GLU B 1 20 ? 1.403 15.791 6.492 1.00 44.54 20 GLU B CA 1
ATOM 1340 C C . GLU B 1 20 ? 0.381 16.582 7.306 1.00 40.42 20 GLU B C 1
ATOM 1341 O O . GLU B 1 20 ? -0.613 16.023 7.770 1.00 39.57 20 GLU B O 1
ATOM 1347 N N . LEU B 1 21 ? 0.663 17.883 7.483 1.00 36.21 21 LEU B N 1
ATOM 1348 C CA . LEU B 1 21 ? -0.058 18.841 8.326 1.00 30.38 21 LEU B CA 1
ATOM 1349 C C . LEU B 1 21 ? -1.487 18.649 8.751 1.00 25.64 21 LEU B C 1
ATOM 1350 O O . LEU B 1 21 ? -2.380 18.526 7.934 1.00 25.52 21 LEU B O 1
ATOM 1355 N N . PRO B 1 22 ? -1.781 18.628 10.032 1.00 24.44 22 PRO B N 1
ATOM 1356 C CA . PRO B 1 22 ? -3.140 18.779 10.488 1.00 25.17 22 PRO B CA 1
ATOM 1357 C C . PRO B 1 22 ? -3.746 20.130 10.170 1.00 28.19 22 PRO B C 1
ATOM 1358 O O . PRO B 1 22 ? -4.963 20.209 9.984 1.00 30.73 22 PRO B O 1
ATOM 1362 N N . TRP B 1 23 ? -2.890 21.170 10.093 1.00 30.03 23 TRP B N 1
ATOM 1363 C CA . TRP B 1 23 ? -3.295 22.563 9.830 1.00 31.55 23 TRP B CA 1
ATOM 1364 C C . TRP B 1 23 ? -3.150 22.988 8.366 1.00 35.60 23 TRP B C 1
ATOM 1365 O O . TRP B 1 23 ? -2.365 22.389 7.622 1.00 36.65 23 TRP B O 1
ATOM 1376 N N . PRO B 1 24 ? -3.901 23.995 7.899 1.00 39.00 24 PRO B N 1
ATOM 1377 C CA . PRO B 1 24 ? -3.866 24.424 6.504 1.00 45.16 24 PRO B CA 1
ATOM 1378 C C . PRO B 1 24 ? -2.770 25.283 5.841 1.00 49.05 24 PRO B C 1
ATOM 1379 O O . PRO B 1 24 ? -1.689 24.778 5.510 1.00 49.26 24 PRO B O 1
ATOM 1383 N N . SER B 1 25 ? -3.054 26.584 5.638 1.00 52.44 25 SER B N 1
ATOM 1384 C CA . SER B 1 25 ? -2.268 27.504 4.816 1.00 53.62 25 SER B CA 1
ATOM 1385 C C . SER B 1 25 ? -0.795 27.724 5.161 1.00 51.87 25 SER B C 1
ATOM 1386 O O . SER B 1 25 ? 0.070 27.140 4.501 1.00 53.64 25 SER B O 1
ATOM 1389 N N . ILE B 1 26 ? -0.552 28.562 6.193 1.00 48.48 26 ILE B N 1
ATOM 1390 C CA . ILE B 1 26 ? 0.749 29.042 6.688 1.00 43.25 26 ILE B CA 1
ATOM 1391 C C . ILE B 1 26 ? 1.918 29.171 5.704 1.00 37.78 26 ILE B C 1
ATOM 1392 O O . ILE B 1 26 ? 2.903 28.440 5.801 1.00 36.17 26 ILE B O 1
ATOM 1394 N N . PRO B 1 27 ? 1.839 30.080 4.712 1.00 34.56 27 PRO B N 1
ATOM 1395 C CA . PRO B 1 27 ? 2.959 30.475 3.883 1.00 32.62 27 PRO B CA 1
ATOM 1396 C C . PRO B 1 27 ? 3.933 31.394 4.590 1.00 29.88 27 PRO B C 1
ATOM 1397 O O . PRO B 1 27 ? 5.055 31.592 4.120 1.00 30.03 27 PRO B O 1
ATOM 1401 N N . ALA B 1 28 ? 3.507 31.973 5.719 1.00 27.75 28 ALA B N 1
ATOM 1402 C CA . ALA B 1 28 ? 4.415 32.747 6.557 1.00 26.19 28 ALA B CA 1
ATOM 1403 C C . ALA B 1 28 ? 5.480 31.775 7.072 1.00 24.98 28 ALA B C 1
ATOM 1404 O O . ALA B 1 28 ? 6.671 32.014 6.885 1.00 26.80 28 ALA B O 1
ATOM 1406 N N . ASP B 1 29 ? 5.009 30.625 7.599 1.00 22.58 29 ASP B N 1
ATOM 1407 C CA . ASP B 1 29 ? 5.830 29.536 8.076 1.00 20.30 29 ASP B CA 1
ATOM 1408 C C . ASP B 1 29 ? 6.749 28.995 7.011 1.00 22.01 29 ASP B C 1
ATOM 1409 O O . ASP B 1 29 ? 7.948 28.849 7.249 1.00 26.73 29 ASP B O 1
ATOM 1414 N N . LYS B 1 30 ? 6.208 28.732 5.828 1.00 21.85 30 LYS B N 1
ATOM 1415 C CA . LYS B 1 30 ? 6.972 28.106 4.779 1.00 20.98 30 LYS B CA 1
ATOM 1416 C C . LYS B 1 30 ? 8.071 28.973 4.199 1.00 20.86 30 LYS B C 1
ATOM 1417 O O . LYS B 1 30 ? 9.100 28.463 3.750 1.00 22.66 30 LYS B O 1
ATOM 1423 N N . LYS B 1 31 ? 7.911 30.297 4.261 1.00 22.56 31 LYS B N 1
ATOM 1424 C CA . LYS B 1 31 ? 8.921 31.231 3.755 1.00 23.75 31 LYS B CA 1
ATOM 1425 C C . LYS B 1 31 ? 10.102 31.223 4.723 1.00 22.71 31 LYS B C 1
ATOM 1426 O O . LYS B 1 31 ? 11.237 30.960 4.357 1.00 23.39 31 LYS B O 1
ATOM 1432 N N . GLN B 1 32 ? 9.745 31.407 5.992 1.00 24.97 32 GLN B N 1
ATOM 1433 C CA . GLN B 1 32 ? 10.592 31.358 7.180 1.00 24.18 32 GLN B CA 1
ATOM 1434 C C . GLN B 1 32 ? 11.614 30.229 7.278 1.00 19.71 32 GLN B C 1
ATOM 1435 O O . GLN B 1 32 ? 12.807 30.501 7.265 1.00 18.03 32 GLN B O 1
ATOM 1441 N N . TYR B 1 33 ? 11.167 28.963 7.349 1.00 18.12 33 TYR B N 1
ATOM 1442 C CA . TYR B 1 33 ? 12.059 27.823 7.487 1.00 16.27 33 TYR B CA 1
ATOM 1443 C C . TYR B 1 33 ? 12.942 27.605 6.291 1.00 16.72 33 TYR B C 1
ATOM 1444 O O . TYR B 1 33 ? 14.099 27.219 6.446 1.00 17.34 33 TYR B O 1
ATOM 1453 N N . ARG B 1 34 ? 12.388 27.873 5.106 1.00 17.89 34 ARG B N 1
ATOM 1454 C CA . ARG B 1 34 ? 13.102 27.639 3.873 1.00 19.52 34 ARG B CA 1
ATOM 1455 C C . ARG B 1 34 ? 14.220 28.632 3.632 1.00 21.19 34 ARG B C 1
ATOM 1456 O O . ARG B 1 34 ? 15.171 28.374 2.890 1.00 20.97 34 ARG B O 1
ATOM 1464 N N . SER B 1 35 ? 14.058 29.808 4.251 1.00 24.53 35 SER B N 1
ATOM 1465 C CA . SER B 1 35 ? 15.079 30.856 4.217 1.00 27.15 35 SER B CA 1
ATOM 1466 C C . SER B 1 35 ? 16.195 30.483 5.186 1.00 25.74 35 SER B C 1
ATOM 1467 O O . SER B 1 35 ? 17.375 30.553 4.850 1.00 26.72 35 SER B O 1
ATOM 1470 N N . ARG B 1 36 ? 15.754 30.044 6.378 1.00 20.59 36 ARG B N 1
ATOM 1471 C CA . ARG B 1 36 ? 16.592 29.633 7.469 1.00 13.18 36 ARG B CA 1
ATOM 1472 C C . ARG B 1 36 ? 17.635 28.639 7.046 1.00 10.70 36 ARG B C 1
ATOM 1473 O O . ARG B 1 36 ? 18.815 28.873 7.270 1.00 11.19 36 ARG B O 1
ATOM 1481 N N . ILE B 1 37 ? 17.220 27.569 6.356 1.00 11.27 37 ILE B N 1
ATOM 1482 C CA . ILE B 1 37 ? 18.097 26.451 6.020 1.00 10.14 37 ILE B CA 1
ATOM 1483 C C . ILE B 1 37 ? 18.767 26.562 4.661 1.00 13.81 37 ILE B C 1
ATOM 1484 O O . ILE B 1 37 ? 19.572 25.697 4.283 1.00 17.30 37 ILE B O 1
ATOM 1489 N N . ALA B 1 38 ? 18.480 27.647 3.932 1.00 13.43 38 ALA B N 1
ATOM 1490 C CA . ALA B 1 38 ? 18.853 27.757 2.532 1.00 12.14 38 ALA B CA 1
ATOM 1491 C C . ALA B 1 38 ? 20.299 27.667 2.075 1.00 15.91 38 ALA B C 1
ATOM 1492 O O . ALA B 1 38 ? 20.570 27.382 0.895 1.00 15.75 38 ALA B O 1
ATOM 1494 N N . ASP B 1 39 ? 21.234 27.866 3.026 1.00 19.86 39 ASP B N 1
ATOM 1495 C CA . ASP B 1 39 ? 22.673 27.915 2.713 1.00 20.34 39 ASP B CA 1
ATOM 1496 C C . ASP B 1 39 ? 23.581 26.975 3.495 1.00 21.21 39 ASP B C 1
ATOM 1497 O O . ASP B 1 39 ? 24.806 26.982 3.306 1.00 18.45 39 ASP B O 1
ATOM 1502 N N . ASP B 1 40 ? 22.943 26.182 4.372 1.00 20.15 40 ASP B N 1
ATOM 1503 C CA . ASP B 1 40 ? 23.595 25.215 5.241 1.00 18.47 40 ASP B CA 1
ATOM 1504 C C . ASP B 1 40 ? 23.083 23.804 4.963 1.00 17.64 40 ASP B C 1
ATOM 1505 O O . ASP B 1 40 ? 22.007 23.698 4.358 1.00 19.40 40 ASP B O 1
ATOM 1510 N N . PRO B 1 41 ? 23.781 22.708 5.365 1.00 14.06 41 PRO B N 1
ATOM 1511 C CA . PRO B 1 41 ? 23.384 21.309 5.155 1.00 11.40 41 PRO B CA 1
ATOM 1512 C C . PRO B 1 41 ? 22.087 20.950 5.828 1.00 9.48 41 PRO B C 1
ATOM 1513 O O . PRO B 1 41 ? 21.804 21.393 6.947 1.00 12.18 41 PRO B O 1
ATOM 1517 N N . VAL B 1 42 ? 21.297 20.151 5.132 1.00 6.03 42 VAL B N 1
ATOM 1518 C CA . VAL B 1 42 ? 20.024 19.712 5.690 1.00 9.91 42 VAL B CA 1
ATOM 1519 C C . VAL B 1 42 ? 20.028 18.237 6.052 1.00 8.95 42 VAL B C 1
ATOM 1520 O O . VAL B 1 42 ? 20.790 17.493 5.451 1.00 11.91 42 VAL B O 1
ATOM 1524 N N . VAL B 1 43 ? 19.265 17.750 7.038 1.00 7.28 43 VAL B N 1
ATOM 1525 C CA . VAL B 1 43 ? 19.309 16.320 7.379 1.00 8.64 43 VAL B CA 1
ATOM 1526 C C . VAL B 1 43 ? 17.871 15.928 7.329 1.00 7.48 43 VAL B C 1
ATOM 1527 O O . VAL B 1 43 ? 17.043 16.504 8.024 1.00 10.78 43 VAL B O 1
ATOM 1531 N N . LEU B 1 44 ? 17.570 14.925 6.520 1.00 11.04 44 LEU B N 1
ATOM 1532 C CA . LEU B 1 44 ? 16.174 14.618 6.243 1.00 10.18 44 LEU B CA 1
ATOM 1533 C C . LEU B 1 44 ? 15.937 13.152 5.929 1.00 10.26 44 LEU B C 1
ATOM 1534 O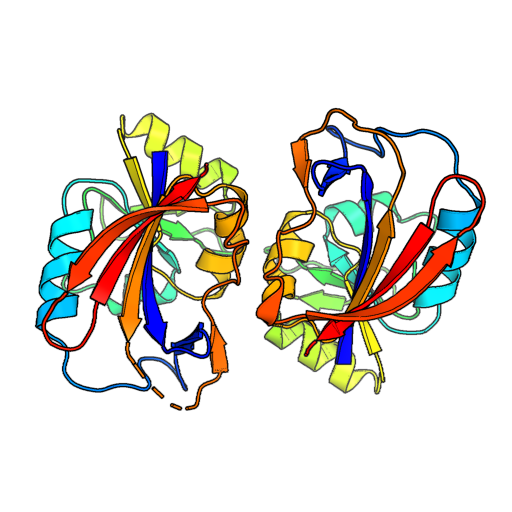 O . LEU B 1 44 ? 16.848 12.431 5.529 1.00 8.41 44 LEU B O 1
ATOM 1539 N N . GLY B 1 45 ? 14.696 12.696 6.093 1.00 11.65 45 GLY B N 1
ATOM 1540 C CA . GLY B 1 45 ? 14.325 11.333 5.756 1.00 15.82 45 GLY B CA 1
ATOM 1541 C C . GLY B 1 45 ? 14.405 11.133 4.262 1.00 19.56 45 GLY B C 1
ATOM 1542 O O . GLY B 1 45 ? 14.391 12.121 3.525 1.00 20.31 45 GLY B O 1
ATOM 1543 N N . ARG B 1 46 ? 14.487 9.875 3.795 1.00 23.06 46 ARG B N 1
ATOM 1544 C CA . ARG B 1 46 ? 14.632 9.604 2.363 1.00 23.53 46 ARG B CA 1
ATOM 1545 C C . ARG B 1 46 ? 13.371 9.896 1.541 1.00 23.94 46 ARG B C 1
ATOM 1546 O O . ARG B 1 46 ? 13.452 10.286 0.373 1.00 21.22 46 ARG B O 1
ATOM 1554 N N . THR B 1 47 ? 12.203 9.758 2.179 1.00 24.35 47 THR B N 1
ATOM 1555 C CA . THR B 1 47 ? 10.928 9.979 1.529 1.00 29.55 47 THR B CA 1
ATOM 1556 C C . THR B 1 47 ? 10.612 11.472 1.420 1.00 32.10 47 THR B C 1
ATOM 1557 O O . THR B 1 47 ? 10.043 11.884 0.405 1.00 36.25 47 THR B O 1
ATOM 1561 N N . THR B 1 48 ? 10.965 12.285 2.437 1.00 30.18 48 THR B N 1
ATOM 1562 C CA . THR B 1 48 ? 10.863 13.746 2.420 1.00 27.06 48 THR B CA 1
ATOM 1563 C C . THR B 1 48 ? 11.770 14.260 1.296 1.00 26.48 48 THR B C 1
ATOM 1564 O O . THR B 1 48 ? 11.386 15.185 0.582 1.00 26.93 48 THR B O 1
ATOM 1568 N N . PHE B 1 49 ? 12.957 13.646 1.084 1.00 22.30 49 PHE B N 1
ATOM 1569 C CA . PHE B 1 49 ? 13.914 14.080 0.081 1.00 18.43 49 PHE B CA 1
ATOM 1570 C C . PHE B 1 49 ? 13.263 13.976 -1.272 1.00 21.84 49 PHE B C 1
ATOM 1571 O O . PHE B 1 49 ? 13.073 14.971 -1.961 1.00 21.92 49 PHE B O 1
ATOM 1579 N N . GLU B 1 50 ? 12.824 12.763 -1.594 1.00 27.94 50 GLU B N 1
ATOM 1580 C CA . GLU B 1 50 ? 12.103 12.487 -2.835 1.00 29.83 50 GLU B CA 1
ATOM 1581 C C . GLU B 1 50 ? 10.734 13.193 -2.903 1.00 31.24 50 GLU B C 1
ATOM 1582 O O . GLU B 1 50 ? 10.188 13.385 -3.985 1.00 31.74 50 GLU B O 1
ATOM 1588 N N . SER B 1 51 ? 10.162 13.675 -1.788 1.00 32.60 51 SER B N 1
ATOM 1589 C CA . SER B 1 51 ? 8.940 14.479 -1.796 1.00 32.11 51 SER B CA 1
ATOM 1590 C C . SER B 1 51 ? 9.261 15.970 -2.025 1.00 31.78 51 SER B C 1
ATOM 1591 O O . SER B 1 51 ? 8.401 16.861 -1.933 1.00 32.56 51 SER B O 1
ATOM 1594 N N . MET B 1 52 ? 10.531 16.260 -2.326 1.00 28.06 52 MET B N 1
ATOM 1595 C CA . MET B 1 52 ? 10.980 17.611 -2.569 1.00 24.75 52 MET B CA 1
ATOM 1596 C C . MET B 1 52 ? 11.923 17.617 -3.747 1.00 23.01 52 MET B C 1
ATOM 1597 O O . MET B 1 52 ? 12.667 18.570 -3.873 1.00 26.04 52 MET B O 1
ATOM 1602 N N . ARG B 1 53 ? 11.930 16.625 -4.649 1.00 23.07 53 ARG B N 1
ATOM 1603 C CA . ARG B 1 53 ? 12.796 16.567 -5.840 1.00 21.65 53 ARG B CA 1
ATOM 1604 C C . ARG B 1 53 ? 12.844 17.776 -6.767 1.00 22.92 53 ARG B C 1
ATOM 1605 O O . ARG B 1 53 ? 13.805 17.979 -7.514 1.00 25.30 53 ARG B O 1
ATOM 1607 N N . ASP B 1 54 ? 11.766 18.567 -6.753 1.00 25.90 54 ASP B N 1
ATOM 1608 C CA . ASP B 1 54 ? 11.622 19.769 -7.570 1.00 26.16 54 ASP B CA 1
ATOM 1609 C C . ASP B 1 54 ? 12.334 20.963 -6.951 1.00 22.89 54 ASP B C 1
ATOM 1610 O O . ASP B 1 54 ? 12.780 21.843 -7.663 1.00 22.24 54 ASP B O 1
ATOM 1615 N N . ASP B 1 55 ? 12.465 21.010 -5.628 1.00 20.70 55 ASP B N 1
ATOM 1616 C CA . ASP B 1 55 ? 13.026 22.143 -4.910 1.00 19.90 55 ASP B CA 1
ATOM 1617 C C . ASP B 1 55 ? 13.754 21.641 -3.665 1.00 16.96 55 ASP B C 1
ATOM 1618 O O . ASP B 1 55 ? 13.186 21.507 -2.567 1.00 15.45 55 ASP B O 1
ATOM 1623 N N . LEU B 1 56 ? 15.038 21.352 -3.847 1.00 13.97 56 LEU B N 1
ATOM 1624 C CA . LEU B 1 56 ? 15.833 20.758 -2.782 1.00 14.18 56 LEU B CA 1
ATOM 1625 C C . LEU B 1 56 ? 16.353 21.644 -1.683 1.00 14.11 56 LEU B C 1
ATOM 1626 O O . LEU B 1 56 ? 16.917 22.694 -1.986 1.00 16.83 56 LEU B O 1
ATOM 1631 N N . PRO B 1 57 ? 16.211 21.223 -0.406 1.00 18.56 57 PRO B N 1
ATOM 1632 C CA . PRO B 1 57 ? 16.267 22.073 0.784 1.00 18.51 57 PRO B CA 1
ATOM 1633 C C . PRO B 1 57 ? 17.467 22.860 1.278 1.00 19.23 57 PRO B C 1
ATOM 1634 O O . PRO B 1 57 ? 17.208 23.702 2.135 1.00 27.63 57 PRO B O 1
ATOM 1638 N N . GLY B 1 58 ? 18.736 22.738 0.880 1.00 18.64 58 GLY B N 1
ATOM 1639 C CA . GLY B 1 58 ? 19.761 23.606 1.469 1.00 16.71 58 GLY B CA 1
ATOM 1640 C C . GLY B 1 58 ? 21.058 23.682 0.689 1.00 17.80 58 GLY B C 1
ATOM 1641 O O . GLY B 1 58 ? 21.063 23.725 -0.543 1.00 20.16 58 GLY B O 1
ATOM 1642 N N . SER B 1 59 ? 22.172 23.758 1.420 1.00 18.35 59 SER B N 1
ATOM 1643 C CA . SER B 1 59 ? 23.494 23.709 0.805 1.00 20.67 59 SER B CA 1
ATOM 1644 C C . SER B 1 59 ? 23.829 22.342 0.238 1.00 18.19 59 SER B C 1
ATOM 1645 O O . SER B 1 59 ? 24.484 22.179 -0.784 1.00 18.77 59 SER B O 1
ATOM 1648 N N . ALA B 1 60 ? 23.337 21.382 1.015 1.00 16.11 60 ALA B N 1
ATOM 1649 C CA . ALA B 1 60 ? 23.427 19.986 0.752 1.00 14.10 60 ALA B CA 1
ATOM 1650 C C . ALA B 1 60 ? 22.331 19.328 1.566 1.00 15.74 60 ALA B C 1
ATOM 1651 O O . ALA B 1 60 ? 21.554 19.968 2.281 1.00 13.74 60 ALA B O 1
ATOM 1653 N N . GLN B 1 61 ? 22.277 18.002 1.358 1.00 18.60 61 GLN B N 1
ATOM 1654 C CA . GLN B 1 61 ? 21.287 17.136 1.953 1.00 20.11 61 GLN B CA 1
ATOM 1655 C C . GLN B 1 61 ? 21.970 15.851 2.364 1.00 19.48 61 GLN B C 1
ATOM 1656 O O . GLN B 1 61 ? 22.575 15.165 1.540 1.00 19.66 61 GLN B O 1
ATOM 1662 N N . ILE B 1 62 ? 21.928 15.627 3.682 1.00 17.31 62 ILE B N 1
ATOM 1663 C CA . ILE B 1 62 ? 22.376 14.407 4.329 1.00 15.52 62 ILE B CA 1
ATOM 1664 C C . ILE B 1 62 ? 21.081 13.651 4.596 1.00 15.50 62 ILE B C 1
ATOM 1665 O O . ILE B 1 62 ? 20.267 14.025 5.438 1.00 17.08 62 ILE B O 1
ATOM 1670 N N . VAL B 1 63 ? 20.915 12.574 3.821 1.00 15.63 63 VAL B N 1
ATOM 1671 C CA . VAL B 1 63 ? 19.684 11.794 3.758 1.00 13.10 63 VAL B CA 1
ATOM 1672 C C . VAL B 1 63 ? 19.797 10.490 4.548 1.00 13.87 63 VAL B C 1
ATOM 1673 O O . VAL B 1 63 ? 20.659 9.636 4.367 1.00 11.56 63 VAL B O 1
ATOM 1677 N N . MET B 1 64 ? 18.874 10.437 5.502 1.00 14.89 64 MET B N 1
ATOM 1678 C CA . MET B 1 64 ? 18.757 9.340 6.411 1.00 18.60 64 MET B CA 1
ATOM 1679 C C . MET B 1 64 ? 17.959 8.231 5.771 1.00 21.97 64 MET B C 1
ATOM 1680 O O . MET B 1 64 ? 16.754 8.316 5.521 1.00 24.14 64 MET B O 1
ATOM 1685 N N . SER B 1 65 ? 18.741 7.192 5.488 1.00 21.34 65 SER B N 1
ATOM 1686 C CA . SER B 1 65 ? 18.223 5.980 4.914 1.00 18.52 65 SER B CA 1
ATOM 1687 C C . SER B 1 65 ? 18.698 4.777 5.715 1.00 18.51 65 SER B C 1
ATOM 1688 O O . SER B 1 65 ? 19.863 4.647 6.101 1.00 17.83 65 SER B O 1
ATOM 1691 N N . ARG B 1 66 ? 17.761 3.856 5.932 1.00 16.30 66 ARG B N 1
ATOM 1692 C CA . ARG B 1 66 ? 18.080 2.592 6.561 1.00 12.57 66 ARG B CA 1
ATOM 1693 C C . ARG B 1 66 ? 18.750 1.708 5.520 1.00 13.75 66 ARG B C 1
ATOM 1694 O O . ARG B 1 66 ? 19.281 0.661 5.857 1.00 20.01 66 ARG B O 1
ATOM 1702 N N . SER B 1 67 ? 18.757 2.120 4.245 1.00 15.88 67 SER B N 1
ATOM 1703 C CA . SER B 1 67 ? 19.292 1.388 3.103 1.00 13.78 67 SER B CA 1
ATOM 1704 C C . SER B 1 67 ? 20.400 2.147 2.358 1.00 14.35 67 SER B C 1
ATOM 1705 O O . SER B 1 67 ? 20.359 3.374 2.242 1.00 19.60 67 SER B O 1
ATOM 1708 N N . GLU B 1 68 ? 21.425 1.481 1.829 1.00 13.96 68 GLU B N 1
ATOM 1709 C CA . GLU B 1 68 ? 22.446 2.139 1.016 1.00 16.10 68 GLU B CA 1
ATOM 1710 C C . GLU B 1 68 ? 21.878 2.821 -0.221 1.00 14.78 68 GLU B C 1
ATOM 1711 O O . GLU B 1 68 ? 21.189 2.160 -0.988 1.00 12.35 68 GLU B O 1
ATOM 1717 N N . ARG B 1 69 ? 22.147 4.113 -0.465 1.00 15.94 69 ARG B N 1
ATOM 1718 C CA . ARG B 1 69 ? 21.631 4.806 -1.644 1.00 16.48 69 ARG B CA 1
ATOM 1719 C C . ARG B 1 69 ? 22.531 5.775 -2.352 1.00 17.54 69 ARG B C 1
ATOM 1720 O O . ARG B 1 69 ? 23.116 6.669 -1.746 1.00 24.57 69 ARG B O 1
ATOM 1728 N N . SER B 1 70 ? 22.650 5.550 -3.654 1.00 17.38 70 SER B N 1
ATOM 1729 C CA . SER B 1 70 ? 23.315 6.499 -4.508 1.00 20.75 70 SER B CA 1
ATOM 1730 C C . SER B 1 70 ? 22.200 7.406 -5.036 1.00 22.20 70 SER B C 1
ATOM 1731 O O . SER B 1 70 ? 21.060 6.981 -5.266 1.00 24.75 70 SER B O 1
ATOM 1734 N N . PHE B 1 71 ? 22.515 8.699 -5.161 1.00 23.44 71 PHE B N 1
ATOM 1735 C CA . PHE B 1 71 ? 21.528 9.705 -5.544 1.00 22.78 71 PHE B CA 1
ATOM 1736 C C . PHE B 1 71 ? 21.870 10.361 -6.858 1.00 25.05 71 PHE B C 1
ATOM 1737 O O . PHE B 1 71 ? 22.989 10.235 -7.364 1.00 24.54 71 PHE B O 1
ATOM 1745 N N . SER B 1 72 ? 20.850 11.037 -7.409 1.00 29.50 72 SER B N 1
ATOM 1746 C CA . SER B 1 72 ? 20.982 11.768 -8.665 1.00 32.77 72 SER B CA 1
ATOM 1747 C C . SER B 1 72 ? 21.752 13.047 -8.417 1.00 32.95 72 SER B C 1
ATOM 1748 O O . SER B 1 72 ? 22.776 13.297 -9.050 1.00 32.82 72 SER B O 1
ATOM 1751 N N . VAL B 1 73 ? 21.258 13.799 -7.427 1.00 33.40 73 VAL B N 1
ATOM 1752 C CA . VAL B 1 73 ? 21.811 15.098 -7.078 1.00 35.52 73 VAL B CA 1
ATOM 1753 C C . VAL B 1 73 ? 23.213 14.963 -6.478 1.00 37.49 73 VAL B C 1
ATOM 1754 O O . VAL B 1 73 ? 23.521 14.081 -5.672 1.00 38.04 73 VAL B O 1
ATOM 1758 N N . ASP B 1 74 ? 24.066 15.888 -6.928 1.00 39.74 74 ASP B N 1
ATOM 1759 C CA . ASP B 1 74 ? 25.470 16.002 -6.535 1.00 38.76 74 ASP B CA 1
ATOM 1760 C C . ASP B 1 74 ? 25.713 16.481 -5.093 1.00 34.78 74 ASP B C 1
ATOM 1761 O O . ASP B 1 74 ? 26.804 16.371 -4.528 1.00 31.41 74 ASP B O 1
ATOM 1766 N N . THR B 1 75 ? 24.651 17.044 -4.512 1.00 30.75 75 THR B N 1
ATOM 1767 C CA . THR B 1 75 ? 24.635 17.587 -3.168 1.00 26.50 75 THR B CA 1
ATOM 1768 C C . THR B 1 75 ? 23.950 16.639 -2.205 1.00 26.13 75 THR B C 1
ATOM 1769 O O . THR B 1 75 ? 23.652 17.009 -1.069 1.00 26.58 75 THR B O 1
ATOM 1773 N N . ALA B 1 76 ? 23.586 15.442 -2.658 1.00 24.41 76 ALA B N 1
ATOM 1774 C CA . ALA B 1 76 ? 22.957 14.513 -1.759 1.00 23.36 76 ALA B CA 1
ATOM 1775 C C . ALA B 1 76 ? 23.959 13.459 -1.343 1.00 25.00 76 ALA B C 1
ATOM 1776 O O . ALA B 1 76 ? 24.841 13.002 -2.086 1.00 25.20 76 ALA B O 1
ATOM 1778 N N . HIS B 1 77 ? 23.787 13.186 -0.048 1.00 23.77 77 HIS B N 1
ATOM 1779 C CA . HIS B 1 77 ? 24.630 12.280 0.700 1.00 22.76 77 HIS B CA 1
ATOM 1780 C C . HIS B 1 77 ? 23.763 11.317 1.463 1.00 21.43 77 HIS B C 1
ATOM 1781 O O . HIS B 1 77 ? 22.613 11.622 1.754 1.00 20.22 77 HIS B O 1
ATOM 1788 N N . ARG B 1 78 ? 24.319 10.142 1.774 1.00 23.66 78 ARG B N 1
ATOM 1789 C CA . ARG B 1 78 ? 23.608 9.113 2.536 1.00 21.30 78 ARG B CA 1
ATOM 1790 C C . ARG B 1 78 ? 24.325 8.925 3.857 1.00 17.87 78 ARG B C 1
ATOM 1791 O O . ARG B 1 78 ? 25.542 8.757 3.909 1.00 16.80 78 ARG B O 1
ATOM 1799 N N . ALA B 1 79 ? 23.537 8.963 4.919 1.00 16.28 79 ALA B N 1
ATOM 1800 C CA . ALA B 1 79 ? 24.034 8.707 6.254 1.00 14.14 79 ALA B CA 1
ATOM 1801 C C . ALA B 1 79 ? 23.128 7.621 6.765 1.00 15.22 79 ALA B C 1
ATOM 1802 O O . ALA B 1 79 ? 21.931 7.618 6.450 1.00 15.36 79 ALA B O 1
ATOM 1804 N N . ALA B 1 80 ? 23.712 6.685 7.524 1.00 17.39 80 ALA B N 1
ATOM 1805 C CA . ALA B 1 80 ? 22.952 5.621 8.181 1.00 17.20 80 ALA B CA 1
ATOM 1806 C C . ALA B 1 80 ? 22.721 5.852 9.680 1.00 15.86 80 ALA B C 1
ATOM 1807 O O . ALA B 1 80 ? 21.825 5.247 10.285 1.00 14.96 80 ALA B O 1
ATOM 1809 N N . SER B 1 81 ? 23.507 6.781 10.256 1.00 15.48 81 SER B N 1
ATOM 1810 C CA . SER B 1 81 ? 23.453 7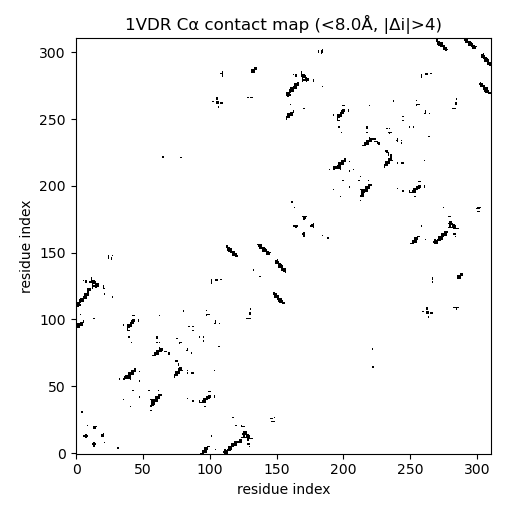.126 11.678 1.00 17.97 81 SER B CA 1
ATOM 1811 C C . SER B 1 81 ? 23.489 8.624 11.960 1.00 18.61 81 SER B C 1
ATOM 1812 O O . SER B 1 81 ? 23.715 9.416 11.047 1.00 19.15 81 SER B O 1
ATOM 1815 N N . VAL B 1 82 ? 23.257 9.041 13.222 1.00 20.11 82 VAL B N 1
ATOM 1816 C CA . VAL B 1 82 ? 23.438 10.436 13.639 1.00 18.32 82 VAL B CA 1
ATOM 1817 C C . VAL B 1 82 ? 24.922 10.787 13.496 1.00 20.37 82 VAL B C 1
ATOM 1818 O O . VAL B 1 82 ? 25.269 11.876 13.054 1.00 22.42 82 VAL B O 1
ATOM 1822 N N . GLU B 1 83 ? 25.812 9.864 13.866 1.00 22.89 83 GLU B N 1
ATOM 1823 C CA . GLU B 1 83 ? 27.244 10.115 13.869 1.00 24.86 83 GLU B CA 1
ATOM 1824 C C . GLU B 1 83 ? 27.763 10.334 12.473 1.00 22.27 83 GLU B C 1
ATOM 1825 O O . GLU B 1 83 ? 28.450 11.309 12.210 1.00 28.84 83 GLU B O 1
ATOM 1831 N N . GLU B 1 84 ? 27.367 9.472 11.561 1.00 19.34 84 GLU B N 1
ATOM 1832 C CA . GLU B 1 84 ? 27.756 9.573 10.171 1.00 18.07 84 GLU B CA 1
ATOM 1833 C C . GLU B 1 84 ? 27.298 10.860 9.499 1.00 16.69 84 GLU B C 1
ATOM 1834 O O . GLU B 1 84 ? 28.000 11.422 8.666 1.00 16.45 84 GLU B O 1
ATOM 1840 N N . ALA B 1 85 ? 26.107 11.339 9.862 1.00 17.59 85 ALA B N 1
ATOM 1841 C CA . ALA B 1 85 ? 25.546 12.581 9.330 1.00 17.85 85 ALA B CA 1
ATOM 1842 C C . ALA B 1 85 ? 26.361 13.809 9.723 1.00 18.55 85 ALA B C 1
ATOM 1843 O O . ALA B 1 85 ? 26.737 14.656 8.905 1.00 18.13 85 ALA B O 1
ATOM 1845 N N . VAL B 1 86 ? 26.662 13.848 11.017 1.00 20.85 86 VAL B N 1
ATOM 1846 C CA . VAL B 1 86 ? 27.511 14.867 11.585 1.00 23.82 86 VAL B CA 1
ATOM 1847 C C . VAL B 1 86 ? 28.877 14.838 10.902 1.00 27.34 86 VAL B C 1
ATOM 1848 O O . VAL B 1 86 ? 29.340 15.901 10.495 1.00 30.41 86 VAL B O 1
ATOM 1852 N N . ASP B 1 87 ? 29.509 13.674 10.671 1.00 29.61 87 ASP B N 1
ATOM 1853 C CA . ASP B 1 87 ? 30.783 13.618 9.946 1.00 30.83 87 ASP B CA 1
ATOM 1854 C C . ASP B 1 87 ? 30.705 14.146 8.532 1.00 27.37 87 ASP B C 1
ATOM 1855 O O . ASP B 1 87 ? 31.682 14.716 8.054 1.00 28.99 87 ASP B O 1
ATOM 1860 N N . ILE B 1 88 ? 29.566 13.966 7.854 1.00 25.89 88 ILE B N 1
ATOM 1861 C CA . ILE B 1 88 ? 29.431 14.397 6.467 1.00 24.46 88 ILE B CA 1
ATOM 1862 C C . ILE B 1 88 ? 29.340 15.902 6.443 1.00 22.52 88 ILE B C 1
ATOM 1863 O O . ILE B 1 88 ? 30.009 16.523 5.622 1.00 19.61 88 ILE B O 1
ATOM 1868 N N . ALA B 1 89 ? 28.562 16.479 7.373 1.00 21.91 89 ALA B N 1
ATOM 1869 C CA . ALA B 1 89 ? 28.417 17.927 7.464 1.00 22.49 89 ALA B CA 1
ATOM 1870 C C . ALA B 1 89 ? 29.719 18.612 7.858 1.00 23.42 89 ALA B C 1
ATOM 1871 O O . ALA B 1 89 ? 30.027 19.690 7.356 1.00 24.44 89 ALA B O 1
ATOM 1873 N N . ALA B 1 90 ? 30.504 17.949 8.719 1.00 22.94 90 ALA B N 1
ATOM 1874 C CA . ALA B 1 90 ? 31.821 18.402 9.138 1.00 23.73 90 ALA B CA 1
ATOM 1875 C C . ALA B 1 90 ? 32.813 18.390 7.988 1.00 24.97 90 ALA B C 1
ATOM 1876 O O . ALA B 1 90 ? 33.690 19.262 7.932 1.00 24.27 90 ALA B O 1
ATOM 1878 N N . SER B 1 91 ? 32.674 17.418 7.060 1.00 25.51 91 SER B N 1
ATOM 1879 C CA . SER B 1 91 ? 33.518 17.384 5.866 1.00 26.45 91 SER B CA 1
ATOM 1880 C C . SER B 1 91 ? 33.093 18.458 4.868 1.00 27.60 91 SER B C 1
ATOM 1881 O O . SER B 1 91 ? 33.870 18.858 3.998 1.00 30.97 91 SER B O 1
ATOM 1884 N N . LEU B 1 92 ? 31.849 18.931 4.995 1.00 27.45 92 LEU B N 1
ATOM 1885 C CA . LEU B 1 92 ? 31.329 20.001 4.172 1.00 29.41 92 LEU B CA 1
ATOM 1886 C C . LEU B 1 92 ? 31.739 21.387 4.679 1.00 31.65 92 LEU B C 1
ATOM 1887 O O . LEU B 1 92 ? 31.381 22.407 4.091 1.00 33.24 92 LEU B O 1
ATOM 1892 N N . ASP B 1 93 ? 32.515 21.461 5.770 1.00 33.89 93 ASP B N 1
ATOM 1893 C CA . ASP B 1 93 ? 32.894 22.703 6.444 1.00 32.43 93 ASP B CA 1
ATOM 1894 C C . ASP B 1 93 ? 31.682 23.481 6.965 1.00 29.76 93 ASP B C 1
ATOM 1895 O O . ASP B 1 93 ? 31.677 24.701 7.105 1.00 33.06 93 ASP B O 1
ATOM 1900 N N . ALA B 1 94 ? 30.605 22.756 7.256 1.00 25.93 94 ALA B N 1
ATOM 1901 C CA . ALA B 1 94 ? 29.395 23.326 7.794 1.00 23.51 94 ALA B CA 1
ATOM 1902 C C . ALA B 1 94 ? 29.638 23.960 9.151 1.00 23.67 94 ALA B C 1
ATOM 1903 O O . ALA B 1 94 ? 30.420 23.493 9.977 1.00 22.58 94 ALA B O 1
ATOM 1905 N N . GLU B 1 95 ? 28.989 25.106 9.323 1.00 26.42 95 GLU B N 1
ATOM 1906 C CA . GLU B 1 95 ? 29.035 25.857 10.570 1.00 24.00 95 GLU B CA 1
ATOM 1907 C C . GLU B 1 95 ? 27.870 25.412 11.420 1.00 22.68 95 GLU B C 1
ATOM 1908 O O . GLU B 1 95 ? 27.947 25.392 12.649 1.00 23.13 95 GLU B O 1
ATOM 1910 N N . THR B 1 96 ? 26.776 25.115 10.709 1.00 19.01 96 THR B N 1
ATOM 1911 C CA . THR B 1 96 ? 25.579 24.580 11.323 1.00 19.05 96 THR B CA 1
ATOM 1912 C C . THR B 1 96 ? 24.841 23.675 10.319 1.00 15.77 96 THR B C 1
ATOM 1913 O O . THR B 1 96 ? 25.024 23.752 9.102 1.00 14.04 96 THR B O 1
ATOM 1917 N N . ALA B 1 97 ? 24.093 22.697 10.827 1.00 13.04 97 ALA B N 1
ATOM 1918 C CA . ALA B 1 97 ? 23.327 21.794 9.967 1.00 14.43 97 ALA B CA 1
ATOM 1919 C C . ALA B 1 97 ? 21.910 21.651 10.490 1.00 11.77 97 ALA B C 1
ATOM 1920 O O . ALA B 1 97 ? 21.734 21.448 11.689 1.00 10.71 97 ALA B O 1
ATOM 1922 N N . TYR B 1 98 ? 20.872 21.763 9.649 1.00 10.74 98 TYR B N 1
ATOM 1923 C CA . TYR B 1 98 ? 19.509 21.696 10.170 1.00 9.81 98 TYR B CA 1
ATOM 1924 C C . TYR B 1 98 ? 18.765 20.397 9.945 1.00 7.72 98 TYR B C 1
ATOM 1925 O O . TYR B 1 98 ? 18.905 19.779 8.900 1.00 10.71 98 TYR B O 1
ATOM 1934 N N . VAL B 1 99 ? 17.979 19.971 10.944 1.00 7.83 99 VAL B N 1
ATOM 1935 C CA . VAL B 1 99 ? 17.207 18.739 10.910 1.00 7.46 99 VAL B CA 1
ATOM 1936 C C . VAL B 1 99 ? 15.749 19.066 10.591 1.00 10.83 99 VAL B C 1
ATOM 1937 O O . VAL B 1 99 ? 14.968 19.442 11.468 1.00 12.68 99 VAL B O 1
ATOM 1941 N N . ILE B 1 100 ? 15.329 18.911 9.325 1.00 10.42 100 ILE B N 1
ATOM 1942 C CA . ILE B 1 100 ? 13.987 19.331 8.968 1.00 10.37 100 ILE B CA 1
ATOM 1943 C C . ILE B 1 100 ? 12.908 18.260 8.879 1.00 13.67 100 ILE B C 1
ATOM 1944 O O . ILE B 1 100 ? 11.790 18.629 8.529 1.00 16.40 100 ILE B O 1
ATOM 1949 N N . GLY B 1 101 ? 13.110 16.954 9.153 1.00 14.49 101 GLY B N 1
ATOM 1950 C CA . GLY B 1 101 ? 11.996 16.004 9.118 1.00 9.53 101 GLY B CA 1
ATOM 1951 C C . GLY B 1 101 ? 12.302 14.636 8.549 1.00 9.17 101 GLY B C 1
ATOM 1952 O O . GLY B 1 101 ? 13.318 14.463 7.890 1.00 13.08 101 GLY B O 1
ATOM 1953 N N . GLY B 1 102 ? 11.517 13.579 8.746 1.00 8.08 102 GLY B N 1
ATOM 1954 C CA . GLY B 1 102 ? 10.286 13.613 9.526 1.00 7.36 102 GLY B CA 1
ATOM 1955 C C . GLY B 1 102 ? 10.445 13.107 10.959 1.00 7.72 102 GLY B C 1
ATOM 1956 O O . GLY B 1 102 ? 11.546 13.079 11.515 1.00 6.24 102 GLY B O 1
ATOM 1957 N N . ALA B 1 103 ? 9.333 12.630 11.533 1.00 7.70 103 ALA B N 1
ATOM 1958 C CA . ALA B 1 103 ? 9.254 12.274 12.941 1.00 8.04 103 ALA B CA 1
ATOM 1959 C C . ALA B 1 103 ? 10.290 11.344 13.583 1.00 12.09 103 ALA B C 1
ATOM 1960 O O . ALA B 1 103 ? 10.712 11.534 14.731 1.00 14.79 103 ALA B O 1
ATOM 1962 N N . ALA B 1 104 ? 10.730 10.322 12.847 1.00 14.20 104 ALA B N 1
ATOM 1963 C CA . ALA B 1 104 ? 11.733 9.385 13.327 1.00 10.88 104 ALA B CA 1
ATOM 1964 C C . ALA B 1 104 ? 13.082 10.060 13.400 1.00 10.92 104 ALA B C 1
ATOM 1965 O O . ALA B 1 104 ? 13.849 9.762 14.293 1.00 11.53 104 ALA B O 1
ATOM 1967 N N . ILE B 1 105 ? 13.354 10.963 12.449 1.00 11.13 105 ILE B N 1
ATOM 1968 C CA . ILE B 1 105 ? 14.597 11.697 12.348 1.00 11.33 105 ILE B CA 1
ATOM 1969 C C . ILE B 1 105 ? 14.695 12.660 13.517 1.00 15.03 105 ILE B C 1
ATOM 1970 O O . ILE B 1 105 ? 15.755 12.802 14.116 1.00 18.84 105 ILE B O 1
ATOM 1975 N N . TYR B 1 106 ? 13.581 13.313 13.861 1.00 16.67 106 TYR B N 1
ATOM 1976 C CA . TYR B 1 106 ? 13.504 14.257 14.957 1.00 14.45 106 TYR B CA 1
ATOM 1977 C C . TYR B 1 106 ? 13.860 13.533 16.233 1.00 15.37 106 TYR B C 1
ATOM 1978 O O . TYR B 1 106 ? 14.928 13.819 16.760 1.00 20.84 106 TYR B O 1
ATOM 1987 N N . ALA B 1 107 ? 13.053 12.565 16.688 1.00 14.83 107 ALA B N 1
ATOM 1988 C CA . ALA B 1 107 ? 13.336 11.722 17.853 1.00 10.63 107 ALA B CA 1
ATOM 1989 C C . ALA B 1 107 ? 14.786 11.260 18.017 1.00 10.72 107 ALA B C 1
ATOM 1990 O O . ALA B 1 107 ? 15.430 11.390 19.064 1.00 10.96 107 ALA B O 1
ATOM 1992 N N . LEU B 1 108 ? 15.305 10.790 16.890 1.00 11.44 108 LEU B N 1
ATOM 1993 C CA . LEU B 1 108 ? 16.675 10.351 16.759 1.00 14.15 108 LEU B CA 1
ATOM 1994 C C . LEU B 1 108 ? 17.708 11.414 17.084 1.00 16.98 108 LEU B C 1
ATOM 1995 O O . LEU B 1 108 ? 18.582 11.163 17.908 1.00 22.98 108 LEU B O 1
ATOM 2000 N N . PHE B 1 109 ? 17.607 12.598 16.473 1.00 17.95 109 PHE B N 1
ATOM 2001 C CA . PHE B 1 109 ? 18.553 13.694 16.681 1.00 17.66 109 PHE B CA 1
ATOM 2002 C C . PHE B 1 109 ? 18.322 14.545 17.919 1.00 19.31 109 PHE B C 1
ATOM 2003 O O . PHE B 1 109 ? 19.246 15.238 18.347 1.00 19.50 109 PHE B O 1
ATOM 2011 N N . GLN B 1 110 ? 17.130 14.514 18.524 1.00 18.18 110 GLN B N 1
ATOM 2012 C CA . GLN B 1 110 ? 16.833 15.405 19.629 1.00 19.02 110 GLN B CA 1
ATOM 2013 C C . GLN B 1 110 ? 17.835 15.304 20.788 1.00 20.57 110 GLN B C 1
ATOM 2014 O O . GLN B 1 110 ? 18.169 16.370 21.299 1.00 20.57 110 GLN B O 1
ATOM 2020 N N . PRO B 1 111 ? 18.392 14.146 21.232 1.00 20.48 111 PRO B N 1
ATOM 2021 C CA . PRO B 1 111 ? 19.399 14.093 22.280 1.00 20.21 111 PRO B CA 1
ATOM 2022 C C . PRO B 1 111 ? 20.727 14.801 22.008 1.00 18.65 111 PRO B C 1
ATOM 2023 O O . PRO B 1 111 ? 21.399 15.242 22.939 1.00 20.98 111 PRO B O 1
ATOM 2027 N N . HIS B 1 112 ? 21.035 15.001 20.730 1.00 15.07 112 HIS B N 1
ATOM 2028 C CA . HIS B 1 112 ? 22.227 15.688 20.230 1.00 11.35 112 HIS B CA 1
ATOM 2029 C C . HIS B 1 112 ? 21.974 17.139 19.815 1.00 12.47 112 HIS B C 1
ATOM 2030 O O . HIS B 1 112 ? 22.905 17.824 19.388 1.00 12.06 112 HIS B O 1
ATOM 2037 N N . LEU B 1 113 ? 20.726 17.637 19.914 1.00 11.85 113 LEU B N 1
ATOM 2038 C CA . LEU B 1 113 ? 20.388 18.978 19.467 1.00 9.30 113 LEU B CA 1
ATOM 2039 C C . LEU B 1 113 ? 20.828 20.084 20.363 1.00 11.53 113 LEU B C 1
ATOM 2040 O O . LEU B 1 113 ? 20.545 20.050 21.547 1.00 16.01 113 LEU B O 1
ATOM 2045 N N . ASP B 1 114 ? 21.492 21.057 19.748 1.00 15.06 114 ASP B N 1
ATOM 2046 C CA . ASP B 1 114 ? 21.920 22.297 20.370 1.00 14.19 114 ASP B CA 1
ATOM 2047 C C . ASP B 1 114 ? 20.795 23.326 20.448 1.00 16.35 114 ASP B C 1
ATOM 2048 O O . ASP B 1 114 ? 20.643 23.981 21.477 1.00 18.60 114 ASP B O 1
ATOM 2053 N N . ARG B 1 115 ? 19.982 23.466 19.387 1.00 16.35 115 ARG B N 1
ATOM 2054 C CA . ARG B 1 115 ? 18.972 24.508 19.290 1.00 15.74 115 ARG B CA 1
ATOM 2055 C C . ARG B 1 115 ? 17.689 24.020 18.617 1.00 14.56 115 ARG B C 1
ATOM 2056 O O . ARG B 1 115 ? 17.721 23.093 17.818 1.00 15.91 115 ARG B O 1
ATOM 2064 N N . MET B 1 116 ? 16.525 24.618 18.863 1.00 13.62 116 MET B N 1
ATOM 2065 C CA . MET B 1 116 ? 15.268 24.173 18.262 1.00 10.52 116 MET B CA 1
ATOM 2066 C C . MET B 1 116 ? 14.442 25.356 17.796 1.00 11.07 116 MET B C 1
ATOM 2067 O O . MET B 1 116 ? 13.976 26.174 18.581 1.00 12.20 116 MET B O 1
ATOM 2072 N N . VAL B 1 117 ? 14.268 25.449 16.481 1.00 11.91 117 VAL B N 1
ATOM 2073 C CA . VAL B 1 117 ? 13.492 26.492 15.849 1.00 8.65 117 VAL B CA 1
ATOM 2074 C C . VAL B 1 117 ? 12.135 25.846 15.640 1.00 10.67 117 VAL B C 1
ATOM 2075 O O . VAL B 1 117 ? 11.923 25.105 14.687 1.00 14.22 117 VAL B O 1
ATOM 2079 N N . LEU B 1 118 ? 11.267 26.039 16.639 1.00 12.23 118 LEU B N 1
ATOM 2080 C CA . LEU B 1 118 ? 9.886 25.557 16.667 1.00 12.01 118 LEU B CA 1
ATOM 2081 C C . LEU B 1 118 ? 8.844 26.609 16.250 1.00 13.61 118 LEU B C 1
ATOM 2082 O O . LEU B 1 118 ? 8.934 27.772 16.637 1.00 15.97 118 LEU B O 1
ATOM 2087 N N . SER B 1 119 ? 7.829 26.273 15.443 1.00 12.74 119 SER B N 1
ATOM 2088 C CA . SER B 1 119 ? 6.807 27.233 15.039 1.00 10.50 119 SER B CA 1
ATOM 2089 C C . SER B 1 119 ? 5.604 26.792 15.828 1.00 11.05 119 SER B C 1
ATOM 2090 O O . SER B 1 119 ? 4.929 25.825 15.475 1.00 14.96 119 SER B O 1
ATOM 2093 N N . ARG B 1 120 ? 5.307 27.448 16.930 1.00 10.13 120 ARG B N 1
ATOM 2094 C CA . ARG B 1 120 ? 4.187 26.950 17.690 1.00 12.82 120 ARG B CA 1
ATOM 2095 C C . ARG B 1 120 ? 2.840 27.290 17.049 1.00 14.62 120 ARG B C 1
ATOM 2096 O O . ARG B 1 120 ? 2.434 28.440 16.934 1.00 19.11 120 ARG B O 1
ATOM 2104 N N . VAL B 1 121 ? 2.199 26.252 16.499 1.00 18.12 121 VAL B N 1
ATOM 2105 C CA . VAL B 1 121 ? 0.856 26.309 15.876 1.00 20.48 121 VAL B CA 1
ATOM 2106 C C . VAL B 1 121 ? -0.256 26.072 16.930 1.00 22.97 121 VAL B C 1
ATOM 2107 O O . VAL B 1 121 ? -0.233 25.046 17.611 1.00 24.41 121 VAL B O 1
ATOM 2111 N N . PRO B 1 122 ? -1.262 26.948 17.128 1.00 23.24 122 PRO B N 1
ATOM 2112 C CA . PRO B 1 122 ? -2.109 26.931 18.318 1.00 21.47 122 PRO B CA 1
ATOM 2113 C C . PRO B 1 122 ? -3.289 25.979 18.553 1.00 20.04 122 PRO B C 1
ATOM 2114 O O . PRO B 1 122 ? -4.421 26.295 18.216 1.00 21.16 122 PRO B O 1
ATOM 2118 N N . GLU B 1 126 ? -5.598 17.105 15.730 1.00 39.42 126 GLU B N 1
ATOM 2119 C CA . GLU B 1 126 ? -5.678 15.658 15.920 1.00 42.17 126 GLU B CA 1
ATOM 2120 C C . GLU B 1 126 ? -4.794 14.877 14.923 1.00 40.19 126 GLU B C 1
ATOM 2121 O O . GLU B 1 126 ? -5.059 14.930 13.726 1.00 41.06 126 GLU B O 1
ATOM 2127 N N . GLY B 1 127 ? -3.724 14.180 15.360 1.00 39.00 127 GLY B N 1
ATOM 2128 C CA . GLY B 1 127 ? -2.798 13.469 14.462 1.00 35.48 127 GLY B CA 1
ATOM 2129 C C . GLY B 1 127 ? -2.004 12.305 15.076 1.00 33.79 127 GLY B C 1
ATOM 2130 O O . GLY B 1 127 ? -2.121 11.992 16.264 1.00 31.16 127 GLY B O 1
ATOM 2131 N N . ASP B 1 128 ? -1.159 11.685 14.232 1.00 33.94 128 ASP B N 1
ATOM 2132 C CA . ASP B 1 128 ? -0.369 10.490 14.576 1.00 35.31 128 ASP B CA 1
ATOM 2133 C C . ASP B 1 128 ? 1.162 10.608 14.716 1.00 34.66 128 ASP B C 1
ATOM 2134 O O . ASP B 1 128 ? 1.776 9.827 15.449 1.00 36.40 128 ASP B O 1
ATOM 2139 N N . THR B 1 129 ? 1.812 11.544 14.009 1.00 30.91 129 THR B N 1
ATOM 2140 C CA . THR B 1 129 ? 3.250 11.775 14.095 1.00 25.84 129 THR B CA 1
ATOM 2141 C C . THR B 1 129 ? 3.526 12.942 15.032 1.00 23.84 129 THR B C 1
ATOM 2142 O O . THR B 1 129 ? 2.732 13.874 15.112 1.00 25.64 129 THR B O 1
ATOM 2146 N N . TYR B 1 130 ? 4.645 12.890 15.765 1.00 22.84 130 TYR B N 1
ATOM 2147 C CA . TYR B 1 130 ? 4.991 13.861 16.797 1.00 19.62 130 TYR B CA 1
ATOM 2148 C C . TYR B 1 130 ? 6.428 14.397 16.871 1.00 20.70 130 TYR B C 1
ATOM 2149 O O . TYR B 1 130 ? 7.421 13.725 16.575 1.00 22.33 130 TYR B O 1
ATOM 2158 N N . TYR B 1 131 ? 6.539 15.658 17.321 1.00 18.33 131 TYR B N 1
ATOM 2159 C CA . TYR B 1 131 ? 7.827 16.259 17.629 1.00 12.72 131 TYR B CA 1
ATOM 2160 C C . TYR B 1 131 ? 8.161 15.752 19.031 1.00 10.66 131 TYR B C 1
ATOM 2161 O O . TYR B 1 131 ? 7.286 15.732 19.909 1.00 9.56 131 TYR B O 1
ATOM 2170 N N . PRO B 1 132 ? 9.411 15.335 19.297 1.00 8.37 132 PRO B N 1
ATOM 2171 C CA . PRO B 1 132 ? 9.810 14.847 20.620 1.00 10.01 132 PRO B CA 1
ATOM 2172 C C . PRO B 1 132 ? 9.655 15.854 21.741 1.00 10.54 132 PRO B C 1
ATOM 2173 O O . PRO B 1 132 ? 9.883 17.045 21.563 1.00 12.84 132 PRO B O 1
ATOM 2177 N N . GLU B 1 133 ? 9.199 15.378 22.894 1.00 16.44 133 GLU B N 1
ATOM 2178 C CA . GLU B 1 133 ? 9.110 16.201 24.099 1.00 21.57 133 GLU B CA 1
ATOM 2179 C C . GLU B 1 133 ? 10.511 16.524 24.614 1.00 24.03 133 GLU B C 1
ATOM 2180 O O . GLU B 1 133 ? 11.417 15.680 24.595 1.00 24.64 133 GLU B O 1
ATOM 2186 N N . TRP B 1 134 ? 10.689 17.800 25.000 1.00 28.76 134 TRP B N 1
ATOM 2187 C CA . TRP B 1 134 ? 11.957 18.326 25.526 1.00 30.07 134 TRP B CA 1
ATOM 2188 C C . TRP B 1 134 ? 11.798 18.819 26.965 1.00 31.49 134 TRP B C 1
ATOM 2189 O O . TRP B 1 134 ? 10.671 19.060 27.408 1.00 32.38 134 TRP B O 1
ATOM 2200 N N . ASP B 1 135 ? 12.870 18.975 27.747 1.00 34.60 135 ASP B N 1
ATOM 2201 C CA . ASP B 1 135 ? 12.695 19.463 29.110 1.00 39.24 135 ASP B CA 1
ATOM 2202 C C . ASP B 1 135 ? 12.693 20.983 29.126 1.00 39.98 135 ASP B C 1
ATOM 2203 O O . ASP B 1 135 ? 13.682 21.622 28.772 1.00 41.89 135 ASP B O 1
ATOM 2208 N N . ALA B 1 136 ? 11.588 21.587 29.573 1.00 40.60 136 ALA B N 1
ATOM 2209 C CA . ALA B 1 136 ? 11.423 23.048 29.550 1.00 38.78 136 ALA B CA 1
ATOM 2210 C C . ALA B 1 136 ? 12.334 23.858 30.461 1.00 37.34 136 ALA B C 1
ATOM 2211 O O . ALA B 1 136 ? 12.576 25.042 30.232 1.00 35.62 136 ALA B O 1
ATOM 2212 N N . ALA B 1 137 ? 12.813 23.170 31.503 1.00 38.05 137 ALA B N 1
ATOM 2213 C CA . ALA B 1 137 ? 13.690 23.718 32.525 1.00 36.68 137 ALA B CA 1
ATOM 2214 C C . ALA B 1 137 ? 15.153 23.556 32.152 1.00 35.40 137 ALA B C 1
ATOM 2215 O O . ALA B 1 137 ? 16.028 24.201 32.730 1.00 36.07 137 ALA B O 1
ATOM 2217 N N . GLU B 1 138 ? 15.439 22.693 31.175 1.00 36.34 138 GLU B N 1
ATOM 2218 C CA . GLU B 1 138 ? 16.806 22.495 30.697 1.00 37.33 138 GLU B CA 1
ATOM 2219 C C . GLU B 1 138 ? 17.119 23.130 29.335 1.00 33.39 138 GLU B C 1
ATOM 2220 O O . GLU B 1 138 ? 18.174 22.897 28.749 1.00 34.78 138 GLU B O 1
ATOM 2226 N N . TRP B 1 139 ? 16.200 23.956 28.830 1.00 28.82 139 TRP B N 1
ATOM 2227 C CA . TRP B 1 139 ? 16.377 24.727 27.610 1.00 26.07 139 TRP B CA 1
ATOM 2228 C C . TRP B 1 139 ? 15.878 26.115 27.959 1.00 25.66 139 TRP B C 1
ATOM 2229 O O . TRP B 1 139 ? 14.852 26.273 28.613 1.00 25.73 139 TRP B O 1
ATOM 2240 N N . GLU B 1 140 ? 16.602 27.124 27.488 1.00 27.07 140 GLU B N 1
ATOM 2241 C CA . GLU B 1 140 ? 16.294 28.542 27.647 1.00 24.23 140 GLU B CA 1
ATOM 2242 C C . GLU B 1 140 ? 15.653 29.039 26.356 1.00 23.56 140 GLU B C 1
ATOM 2243 O O . GLU B 1 140 ? 16.132 28.823 25.237 1.00 22.74 140 GLU B O 1
ATOM 2249 N N . LEU B 1 141 ? 14.523 29.705 26.495 1.00 20.18 141 LEU B N 1
ATOM 2250 C CA . LEU B 1 141 ? 13.914 30.287 25.344 1.00 17.82 141 LEU B CA 1
ATOM 2251 C C . LEU B 1 141 ? 14.723 31.511 24.996 1.00 18.96 141 LEU B C 1
ATOM 2252 O O . LEU B 1 141 ? 14.758 32.520 25.693 1.00 20.79 141 LEU B O 1
ATOM 2257 N N . ASP B 1 142 ? 15.435 31.314 23.891 1.00 22.23 142 ASP B N 1
ATOM 2258 C CA . ASP B 1 142 ? 16.344 32.310 23.354 1.00 21.86 142 ASP B CA 1
ATOM 2259 C C . ASP B 1 142 ? 15.595 33.416 22.658 1.00 23.13 142 ASP B C 1
ATOM 2260 O O . ASP B 1 142 ? 15.980 34.561 22.812 1.00 29.75 142 ASP B O 1
ATOM 2265 N N . ALA B 1 143 ? 14.532 33.144 21.903 1.00 22.83 143 ALA B N 1
ATOM 2266 C CA . ALA B 1 143 ? 13.786 34.171 21.180 1.00 19.47 143 ALA B CA 1
ATOM 2267 C C . ALA B 1 143 ? 12.354 33.736 20.962 1.00 20.42 143 ALA B C 1
ATOM 2268 O O . ALA B 1 143 ? 12.070 32.553 20.784 1.00 19.55 143 ALA B O 1
ATOM 2270 N N . GLU B 1 144 ? 11.421 34.683 20.980 1.00 23.52 144 GLU B N 1
ATOM 2271 C CA . GLU B 1 144 ? 10.043 34.335 20.731 1.00 25.73 144 GLU B CA 1
ATOM 2272 C C . GLU B 1 144 ? 9.290 35.427 20.013 1.00 26.60 144 GLU B C 1
ATOM 2273 O O . GLU B 1 144 ? 8.605 36.218 20.664 1.00 27.49 144 GLU B O 1
ATOM 2279 N N . THR B 1 145 ? 9.421 35.425 18.673 1.00 25.62 145 THR B N 1
ATOM 2280 C CA . THR B 1 145 ? 8.744 36.377 17.803 1.00 25.34 145 THR B CA 1
ATOM 2281 C C . THR B 1 145 ? 7.382 35.861 17.397 1.00 27.74 145 THR B C 1
ATOM 2282 O O . THR B 1 145 ? 7.189 34.785 16.829 1.00 29.12 145 THR B O 1
ATOM 2286 N N . ASP B 1 146 ? 6.439 36.751 17.630 1.00 31.82 146 ASP B N 1
ATOM 2287 C CA . ASP B 1 146 ? 5.059 36.543 17.261 1.00 34.90 146 ASP B CA 1
ATOM 2288 C C . ASP B 1 146 ? 4.988 36.714 15.738 1.00 35.67 146 ASP B C 1
ATOM 2289 O O . ASP B 1 146 ? 5.652 37.571 15.146 1.00 34.48 146 ASP B O 1
ATOM 2294 N N . HIS B 1 147 ? 4.249 35.820 15.075 1.00 35.98 147 HIS B N 1
ATOM 2295 C CA . HIS B 1 147 ? 4.120 35.846 13.625 1.00 34.20 147 HIS B CA 1
ATOM 2296 C C . HIS B 1 147 ? 2.690 35.566 13.183 1.00 35.44 147 HIS B C 1
ATOM 2297 O O . HIS B 1 147 ? 1.770 35.477 14.008 1.00 35.99 147 HIS B O 1
ATOM 2304 N N . GLU B 1 148 ? 2.523 35.467 11.853 1.00 36.02 148 GLU B N 1
ATOM 2305 C CA . GLU B 1 148 ? 1.229 35.242 11.233 1.00 37.88 148 GLU B CA 1
ATOM 2306 C C . GLU B 1 148 ? 0.845 33.790 11.023 1.00 37.39 148 GLU B C 1
ATOM 2307 O O . GLU B 1 148 ? 1.234 33.169 10.037 1.00 39.82 148 GLU B O 1
ATOM 2308 N N . GLY B 1 149 ? 0.043 33.278 11.958 1.00 37.24 149 GLY B N 1
ATOM 2309 C CA . GLY B 1 149 ? -0.420 31.902 11.928 1.00 35.23 149 GLY B CA 1
ATOM 2310 C C . GLY B 1 149 ? 0.184 31.051 13.039 1.00 33.82 149 GLY B C 1
ATOM 2311 O O . GLY B 1 149 ? -0.395 30.045 13.463 1.00 35.32 149 GLY B O 1
ATOM 2312 N N . PHE B 1 150 ? 1.347 31.481 13.535 1.00 30.49 150 PHE B N 1
ATOM 2313 C CA . PHE B 1 150 ? 2.104 30.751 14.543 1.00 26.81 150 PHE B CA 1
ATOM 2314 C C . PHE B 1 150 ? 3.002 31.701 15.322 1.00 25.77 150 PHE B C 1
ATOM 2315 O O . PHE B 1 150 ? 3.000 32.905 15.068 1.00 25.45 150 PHE B O 1
ATOM 2323 N N . THR B 1 151 ? 3.799 31.163 16.260 1.00 26.63 151 THR B N 1
ATOM 2324 C CA . THR B 1 151 ? 4.803 31.954 16.973 1.00 24.73 151 THR B CA 1
ATOM 2325 C C . THR B 1 151 ? 6.153 31.235 17.089 1.00 24.82 151 THR B C 1
ATOM 2326 O O . THR B 1 151 ? 6.383 30.342 17.902 1.00 30.25 151 THR B O 1
ATOM 2330 N N . LEU B 1 152 ? 7.069 31.678 16.226 1.00 22.48 152 LEU B N 1
ATOM 2331 C CA . LEU B 1 152 ? 8.426 31.175 16.131 1.00 19.09 152 LEU B CA 1
ATOM 2332 C C . LEU B 1 152 ? 9.259 31.278 17.418 1.00 20.25 152 LEU B C 1
ATOM 2333 O O . LEU B 1 152 ? 9.442 32.369 17.962 1.00 23.85 152 LEU B O 1
ATOM 2338 N N . GLN B 1 153 ? 9.790 30.138 17.914 1.00 16.57 153 GLN B N 1
ATOM 2339 C CA . GLN B 1 153 ? 10.637 30.079 19.098 1.00 9.25 153 GLN B CA 1
ATOM 2340 C C . GLN B 1 153 ? 12.004 29.489 18.806 1.00 7.98 153 GLN B C 1
ATOM 2341 O O . GLN B 1 153 ? 12.008 28.423 18.230 1.00 7.91 153 GLN B O 1
ATOM 2347 N N . GLU B 1 154 ? 13.166 30.128 19.069 1.00 8.61 154 GLU B N 1
ATOM 2348 C CA . GLU B 1 154 ? 14.473 29.455 19.067 1.00 10.82 154 GLU B CA 1
ATOM 2349 C C . GLU B 1 154 ? 14.844 29.100 20.517 1.00 12.68 154 GLU B C 1
ATOM 2350 O O . GLU B 1 154 ? 14.875 29.952 21.404 1.00 11.93 154 GLU B O 1
ATOM 2356 N N . TRP B 1 155 ? 15.054 27.804 20.799 1.00 16.06 155 TRP B N 1
ATOM 2357 C CA . TRP B 1 155 ? 15.332 27.273 22.140 1.00 14.88 155 TRP B CA 1
ATOM 2358 C C . T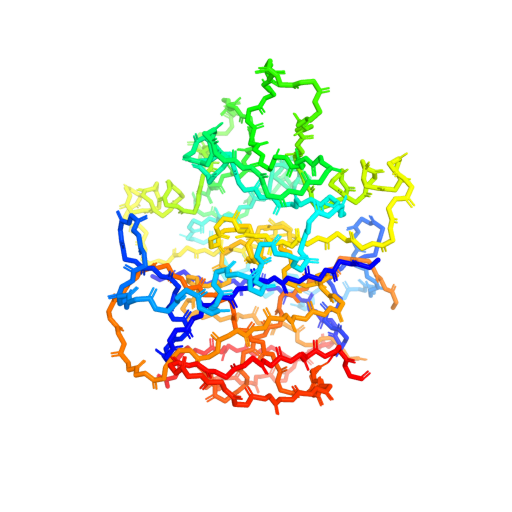RP B 1 155 ? 16.749 26.741 22.179 1.00 15.06 155 TRP B C 1
ATOM 2359 O O . TRP B 1 155 ? 17.121 25.868 21.404 1.00 18.01 155 TRP B O 1
ATOM 2370 N N . VAL B 1 156 ? 17.557 27.253 23.092 1.00 14.69 156 VAL B N 1
ATOM 2371 C CA . VAL B 1 156 ? 18.912 26.808 23.191 1.00 13.49 156 VAL B CA 1
ATOM 2372 C C . VAL B 1 156 ? 19.050 25.970 24.441 1.00 17.36 156 VAL B C 1
ATOM 2373 O O . VAL B 1 156 ? 18.270 26.129 25.376 1.00 16.38 156 VAL B O 1
ATOM 2377 N N . ARG B 1 157 ? 20.018 25.047 24.440 1.00 24.24 157 ARG B N 1
ATOM 2378 C CA . ARG B 1 157 ? 20.361 24.239 25.622 1.00 30.19 157 ARG B CA 1
ATOM 2379 C C . ARG B 1 157 ? 20.985 25.146 26.679 1.00 33.70 157 ARG B C 1
ATOM 2380 O O . ARG B 1 157 ? 22.000 25.788 26.402 1.00 37.48 157 ARG B O 1
ATOM 2388 N N . SER B 1 158 ? 20.392 25.170 27.875 1.00 35.76 158 SER B N 1
ATOM 2389 C CA . SER B 1 158 ? 20.721 26.089 28.957 1.00 38.28 158 SER B CA 1
ATOM 2390 C C . SER B 1 158 ? 21.800 27.184 28.873 1.00 41.36 158 SER B C 1
ATOM 2391 O O . SER B 1 158 ? 23.000 26.950 28.665 1.00 45.84 158 SER B O 1
ATOM 2394 N N . ALA B 1 159 ? 21.376 28.445 28.993 1.00 39.16 159 ALA B N 1
#

Nearest PDB structures (foldseek):
  1vdr-assembly1_A  TM=1.006E+00  e=1.186E-33  Haloferax volcanii
  1vdr-assembly1_B  TM=9.940E-01  e=3.141E-28  Haloferax volcanii
  2jyb-assembly1_A  TM=9.099E-01  e=9.903E-26  Haloferax volcanii
  2ith-assembly1_A  TM=8.920E-01  e=2.637E-25  Haloferax volcanii
  2l28-assembly1_A  TM=8.270E-01  e=6.197E-12  Lacticaseibacillus casei

Radius of gyration: 20.03 Å; Cα contacts (8 Å, |Δi|>4): 655; chains: 2; bounding box: 39×56×57 Å

Foldseek 3Di:
DEEEEAEAEPVQFRAAPPHGQDDDDPVSVVCRLVVQAAAEEEEEPVVQVVCVVPHRYNAYAYEDDDDDDDPDVGHHYDPAPVRVVVVSVVVVGDYYYYHDDQVSLVRCVVVHFKYKYKHQYHDGDHDRGRDDDDPQFKDWPDWADDPRTIITMIGTD/DEEEEAEAEPVQDQAAPHGDPDDDPPVSVVVVQVVAAAAEEEEEPVVQVVQVPPGRYNAYAYADCDDDDDDDPRYHYDPAPVRSVVVRVVVVGPYYYYYDDQVSQVRCVVVHFKYWYWYANDHDGGHDDDDPVQWDFPDWADDDRTITTIIGGD